Protein AF-A0A373BY51-F1 (afdb_monomer)

Sequence (224 aa):
MKKLISDYEDEKVDALIRKAVKEEAENINAPDRIKEEIDEKIGRNHIMSKNVNKKIGIYILAGIILLVIIIAISVIATGKKVPQSGEVSNPTFTDEDGKVYVAAFLKEMTENNLMVDVIEFITDDNEEKIRELNLTEDDMPDGYYIYNPDTETIVWKLDAQTVYTFIDWNGDFSDSEYPEEYTTTDVQEFKKYIETYENATPGMPFFFQIEDDVIRLVLEKPFA

Solvent-accessible surface area (backbone atoms only — not comparable to full-atom values): 12901 Å² total; per-residue (Å²): 144,69,74,74,62,57,60,56,53,52,54,52,51,53,51,51,50,54,50,50,55,50,57,50,53,58,60,70,60,44,60,60,62,52,46,51,55,48,52,53,50,49,51,51,49,51,55,49,48,54,52,47,50,52,47,50,51,49,50,50,52,51,45,50,53,49,50,53,49,48,53,61,47,49,75,72,74,51,99,63,81,69,81,66,73,72,88,75,74,76,53,70,37,67,50,97,88,67,51,67,26,36,34,25,34,57,66,48,79,59,90,50,34,39,33,28,30,59,28,39,64,41,49,78,83,42,62,67,60,35,60,75,71,66,60,50,70,86,68,25,82,72,50,40,39,81,51,65,97,57,83,62,70,48,78,37,33,45,54,85,74,24,34,40,35,37,70,30,69,81,39,86,82,50,102,61,80,59,67,38,83,42,78,46,52,53,62,66,59,54,49,55,55,42,59,71,34,72,91,44,39,58,94,58,63,36,34,30,35,72,56,97,64,30,39,48,33,41,33,55,74,93,79,117

Nearest PDB structures (foldseek):
  8csq-assembly1_G  TM=3.929E-01  e=2.806E+00  Homo sapiens
  7pnw-assembly1_G  TM=3.104E-01  e=2.648E+00  Mus musculus
  6nf8-assembly1_I  TM=1.938E-01  e=5.948E+00  Bos taurus

Mean predicted aligned error: 17.39 Å

pLDDT: mean 77.9, std 20.21, range [32.72, 98.69]

Secondary structure (DSSP, 8-state):
--HHHHHHHHHHHHHHHHHHHHHHHHHHTHHHHHHHHHHHHHHHHHHHHHHHHHHHHHHHHHHHHHHHHHHHHHHHH-------S---PPP-EE-TT--EEEEEEEEEE-SSEEEEEEEEEEETT-HHHHHHHT--GGG-TTSEEEE-S---EEEEE--TT-EEEEEESSSSS-SSSSSEEEEE--HHHHHHHHTTSGGG--SS-EEEEEETTEEEEEEPPPP-

Structure (mmCIF, N/CA/C/O backbone):
data_AF-A0A373BY51-F1
#
_entry.id   AF-A0A373BY51-F1
#
loop_
_atom_site.group_PDB
_atom_site.id
_atom_site.type_symbol
_atom_site.label_atom_id
_atom_site.label_alt_id
_atom_site.label_comp_id
_atom_site.label_asym_id
_atom_site.label_entity_id
_atom_site.label_seq_id
_atom_site.pdbx_PDB_ins_code
_atom_site.Cartn_x
_atom_site.Cartn_y
_atom_site.Cartn_z
_atom_site.occupancy
_atom_site.B_iso_or_equiv
_atom_site.auth_seq_id
_atom_site.auth_comp_id
_atom_site.auth_asym_id
_atom_site.auth_atom_id
_atom_site.pdbx_PDB_model_num
ATOM 1 N N . MET A 1 1 ? -107.908 61.728 8.731 1.00 50.75 1 MET A N 1
ATOM 2 C CA . MET A 1 1 ? -107.572 60.381 8.215 1.00 50.75 1 MET A CA 1
ATOM 3 C C . MET A 1 1 ? -106.373 60.406 7.243 1.00 50.75 1 MET A C 1
ATOM 5 O O . MET A 1 1 ? -106.391 59.718 6.238 1.00 50.75 1 MET A O 1
ATOM 9 N N . LYS A 1 2 ? -105.329 61.211 7.522 1.00 50.88 2 LYS A N 1
ATOM 10 C CA . LYS A 1 2 ? -104.112 61.326 6.682 1.00 50.88 2 LYS A CA 1
ATOM 11 C C . LYS A 1 2 ? -102.793 61.368 7.473 1.00 50.88 2 LYS A C 1
ATOM 13 O O . LYS A 1 2 ? -101.737 61.340 6.868 1.00 50.88 2 LYS A O 1
ATOM 18 N N . LYS A 1 3 ? -102.852 61.410 8.811 1.00 49.44 3 LYS A N 1
ATOM 19 C CA . LYS A 1 3 ? -101.667 61.469 9.683 1.00 49.44 3 LYS A CA 1
ATOM 20 C C . LYS A 1 3 ? -101.129 60.082 10.073 1.00 49.44 3 LYS A C 1
ATOM 22 O O . LYS A 1 3 ? -99.963 59.955 10.364 1.00 49.44 3 LYS A O 1
ATOM 27 N N . LEU A 1 4 ? -101.968 59.041 10.017 1.00 50.28 4 LEU A N 1
ATOM 28 C CA . LEU A 1 4 ? -101.613 57.674 10.437 1.00 50.28 4 LEU A CA 1
ATOM 29 C C . LEU A 1 4 ? -101.013 56.798 9.323 1.00 50.28 4 LEU A C 1
ATOM 31 O O . LEU A 1 4 ? -100.532 55.713 9.610 1.00 50.28 4 LEU A O 1
ATOM 35 N N . ILE A 1 5 ? -101.082 57.234 8.060 1.00 50.28 5 ILE A N 1
ATOM 36 C CA . ILE A 1 5 ? -100.569 56.459 6.915 1.00 50.28 5 ILE A CA 1
ATOM 37 C C . ILE A 1 5 ? -99.128 56.878 6.578 1.00 50.28 5 ILE A C 1
ATOM 39 O O . ILE A 1 5 ? -98.340 56.040 6.169 1.00 50.28 5 ILE A O 1
ATOM 43 N N . SER A 1 6 ? -98.773 58.149 6.817 1.00 56.19 6 SER A N 1
ATOM 44 C CA . SER A 1 6 ? -97.406 58.667 6.635 1.00 56.19 6 SER A CA 1
ATOM 45 C C . SER A 1 6 ? -96.420 57.993 7.589 1.00 56.19 6 SER A C 1
ATOM 47 O O . SER A 1 6 ? -95.399 57.478 7.155 1.00 56.19 6 SER A O 1
ATOM 49 N N . ASP A 1 7 ? -96.780 57.920 8.874 1.00 55.72 7 ASP A N 1
ATOM 50 C CA . ASP A 1 7 ? -95.894 57.396 9.918 1.00 55.72 7 ASP A CA 1
ATOM 51 C C . ASP A 1 7 ? -95.634 55.878 9.764 1.00 55.72 7 ASP A C 1
ATOM 53 O O . ASP A 1 7 ? -94.579 55.391 10.158 1.00 55.72 7 ASP A O 1
ATOM 57 N N . TYR A 1 8 ? -96.562 55.125 9.151 1.00 56.50 8 TYR A N 1
ATOM 58 C CA . TYR A 1 8 ? -96.424 53.673 8.944 1.00 56.50 8 TYR A CA 1
ATOM 59 C C . TYR A 1 8 ? -95.514 53.308 7.758 1.00 56.50 8 TYR A C 1
ATOM 61 O O . TYR A 1 8 ? -94.848 52.271 7.777 1.00 56.50 8 TYR A O 1
ATOM 69 N N . GLU A 1 9 ? -95.488 54.144 6.718 1.00 59.66 9 GLU A N 1
ATOM 70 C CA . GLU A 1 9 ? -94.606 53.951 5.561 1.00 59.66 9 GLU A CA 1
ATOM 71 C C . GLU A 1 9 ? -93.158 54.331 5.914 1.00 59.66 9 GLU A C 1
ATOM 73 O O . GLU A 1 9 ? -92.239 53.571 5.602 1.00 59.66 9 GLU A O 1
ATOM 78 N N . ASP A 1 10 ? -92.955 55.424 6.660 1.00 60.22 10 ASP A N 1
ATOM 79 C CA . ASP A 1 10 ? -91.621 55.872 7.084 1.00 60.22 10 ASP A CA 1
ATOM 80 C C . ASP A 1 10 ? -90.938 54.865 8.030 1.00 60.22 10 ASP A C 1
ATOM 82 O O . ASP A 1 10 ? -89.753 54.570 7.869 1.00 60.22 10 ASP A O 1
ATOM 86 N N . GLU A 1 11 ? -91.676 54.247 8.961 1.00 65.50 11 GLU A N 1
ATOM 87 C CA . GLU A 1 11 ? -91.121 53.236 9.876 1.00 65.50 11 GLU A CA 1
ATOM 88 C C . GLU A 1 11 ? -90.691 51.951 9.141 1.00 65.50 11 GLU A C 1
ATOM 90 O O . GLU A 1 11 ? -89.665 51.345 9.467 1.00 65.50 11 GLU A O 1
ATOM 95 N N . LYS A 1 12 ? -91.431 51.545 8.100 1.00 67.50 12 LYS A N 1
ATOM 96 C CA . LYS A 1 12 ? -91.066 50.387 7.268 1.00 67.50 12 LYS A CA 1
ATOM 97 C C . LYS A 1 12 ? -89.838 50.654 6.407 1.00 67.50 12 LYS A C 1
ATOM 99 O O . LYS A 1 12 ? -89.010 49.753 6.257 1.00 67.50 12 LYS A O 1
ATOM 104 N N . VAL A 1 13 ? -89.717 51.856 5.848 1.00 68.62 13 VAL A N 1
ATOM 105 C CA . VAL A 1 13 ? -88.540 52.248 5.062 1.00 68.62 13 VAL A CA 1
ATOM 106 C C . VAL A 1 13 ? -87.305 52.300 5.962 1.00 68.62 13 VAL A C 1
ATOM 108 O O . VAL A 1 13 ? -86.280 51.716 5.611 1.00 68.62 13 VAL A O 1
ATOM 111 N N . ASP A 1 14 ? -87.418 52.872 7.162 1.00 72.94 14 ASP A N 1
ATOM 112 C CA . ASP A 1 14 ? -86.305 52.946 8.114 1.00 72.94 14 ASP A CA 1
ATOM 113 C C . ASP A 1 14 ? -85.878 51.550 8.610 1.00 72.94 14 ASP A C 1
ATOM 115 O O . ASP A 1 14 ? -84.687 51.252 8.728 1.00 72.94 14 ASP A O 1
ATOM 119 N N . ALA A 1 15 ? -86.834 50.634 8.811 1.00 75.31 15 ALA A N 1
ATOM 120 C CA . ALA A 1 15 ? -86.547 49.240 9.155 1.00 75.31 15 ALA A CA 1
ATOM 121 C C . ALA A 1 15 ? -85.841 48.476 8.018 1.00 75.31 15 ALA A C 1
ATOM 123 O O . ALA A 1 15 ? -84.931 47.683 8.281 1.00 75.31 15 ALA A O 1
ATOM 124 N N . LEU A 1 16 ? -86.226 48.719 6.761 1.00 75.50 16 LEU A N 1
ATOM 125 C CA . LEU A 1 16 ? -85.577 48.115 5.594 1.00 75.50 16 LEU A CA 1
ATOM 126 C C . LEU A 1 16 ? -84.161 48.662 5.387 1.00 75.50 16 LEU A C 1
ATOM 128 O O . LEU A 1 16 ? -83.251 47.875 5.130 1.00 75.50 16 LEU A O 1
ATOM 132 N N . ILE A 1 17 ? -83.952 49.968 5.582 1.00 74.12 17 ILE A N 1
ATOM 133 C CA . ILE A 1 17 ? -82.623 50.592 5.514 1.00 74.12 17 ILE A CA 1
ATOM 134 C C . ILE A 1 17 ? -81.728 50.046 6.629 1.00 74.12 17 ILE A C 1
ATOM 136 O O . ILE A 1 17 ? -80.611 49.616 6.353 1.00 74.12 17 ILE A O 1
ATOM 140 N N . ARG A 1 18 ? -82.212 49.961 7.875 1.00 76.00 18 ARG A N 1
ATOM 141 C CA . ARG A 1 18 ? -81.430 49.379 8.983 1.00 76.00 18 ARG A CA 1
ATOM 142 C C . ARG A 1 18 ? -81.075 47.915 8.744 1.00 76.00 18 ARG A C 1
ATOM 144 O O . ARG A 1 18 ? -79.974 47.499 9.094 1.00 76.00 18 ARG A O 1
ATOM 151 N N . LYS A 1 19 ? -81.983 47.135 8.151 1.00 76.62 19 LYS A N 1
ATOM 152 C CA . LYS A 1 19 ? -81.714 45.735 7.807 1.00 76.62 19 LYS A CA 1
ATOM 153 C C . LYS A 1 19 ? -80.661 45.625 6.702 1.00 76.62 19 LYS A C 1
ATOM 155 O O . LYS A 1 19 ? -79.722 44.857 6.871 1.00 76.62 19 LYS A O 1
ATOM 160 N N . ALA A 1 20 ? -80.779 46.423 5.640 1.00 69.31 20 ALA A N 1
ATOM 161 C CA . ALA A 1 20 ? -79.814 46.442 4.543 1.00 69.31 20 ALA A CA 1
ATOM 162 C C . ALA A 1 20 ? -78.424 46.906 5.010 1.00 69.31 20 ALA A C 1
ATOM 164 O O . ALA A 1 20 ? -77.435 46.251 4.708 1.00 69.31 20 ALA A O 1
ATOM 165 N N . VAL A 1 21 ? -78.348 47.959 5.832 1.00 67.31 21 VAL A N 1
ATOM 166 C CA . VAL A 1 21 ? -77.081 48.457 6.400 1.00 67.31 21 VAL A CA 1
ATOM 167 C C . VAL A 1 21 ? -76.446 47.432 7.345 1.00 67.31 21 VAL A C 1
ATOM 169 O O . VAL A 1 21 ? -75.227 47.297 7.366 1.00 67.31 21 VAL A O 1
ATOM 172 N N . LYS A 1 22 ? -77.245 46.675 8.110 1.00 66.44 22 LYS A N 1
ATOM 173 C CA . LYS A 1 22 ? -76.730 45.605 8.978 1.00 66.44 22 LYS A CA 1
ATOM 174 C C . LYS A 1 22 ? -76.210 44.407 8.175 1.00 66.44 22 LYS A C 1
ATOM 176 O O . LYS A 1 22 ? -75.154 43.880 8.504 1.00 66.44 22 LYS A O 1
ATOM 181 N N . GLU A 1 23 ? -76.927 44.001 7.132 1.00 63.03 23 GLU A N 1
ATOM 182 C CA . GLU A 1 23 ? -76.527 42.901 6.245 1.00 63.03 23 GLU A CA 1
ATOM 183 C C . GLU A 1 23 ? -75.272 43.262 5.434 1.00 63.03 23 GLU A C 1
ATOM 185 O O . GLU A 1 23 ? -74.368 42.441 5.280 1.00 63.03 23 GLU A O 1
ATOM 190 N N . GLU A 1 24 ? -75.156 44.521 5.002 1.00 58.31 24 GLU A N 1
ATOM 191 C CA . GLU A 1 24 ? -73.956 45.025 4.340 1.00 58.31 24 GLU A CA 1
ATOM 192 C C . GLU A 1 24 ? -72.777 45.110 5.324 1.00 58.31 24 GLU A C 1
ATOM 194 O O . GLU A 1 24 ? -71.708 44.599 5.004 1.00 58.31 24 GLU A O 1
ATOM 199 N N . ALA A 1 25 ? -72.976 45.620 6.551 1.00 58.97 25 ALA A N 1
ATOM 200 C CA . ALA A 1 25 ? -71.955 45.681 7.608 1.00 58.97 25 ALA A CA 1
ATOM 201 C C . ALA A 1 25 ? -71.407 44.298 8.022 1.00 58.97 25 ALA A C 1
ATOM 203 O O . ALA A 1 25 ? -70.206 44.157 8.268 1.00 58.97 25 ALA A O 1
ATOM 204 N N . GLU A 1 26 ? -72.258 43.268 8.066 1.00 58.66 26 GLU A N 1
ATOM 205 C CA . GLU A 1 26 ? -71.836 41.884 8.326 1.00 58.66 26 GLU A CA 1
ATOM 206 C C . GLU A 1 26 ? -71.011 41.295 7.162 1.00 58.66 26 GLU A C 1
ATOM 208 O O . GLU A 1 26 ? -70.126 40.472 7.400 1.00 58.66 26 GLU A O 1
ATOM 213 N N . ASN A 1 27 ? -71.218 41.758 5.922 1.00 55.22 27 ASN A N 1
ATOM 214 C CA . ASN A 1 27 ? -70.456 41.317 4.747 1.00 55.22 27 ASN A CA 1
ATOM 215 C C . ASN A 1 27 ? -69.087 42.023 4.608 1.00 55.22 27 ASN A C 1
ATOM 217 O O . ASN A 1 27 ? -68.126 41.419 4.133 1.00 55.22 27 ASN A O 1
ATOM 221 N N . ILE A 1 28 ? -68.948 43.275 5.070 1.00 52.75 28 ILE A N 1
ATOM 222 C CA . ILE A 1 28 ? -67.652 43.996 5.076 1.00 52.75 28 ILE A CA 1
ATOM 223 C C . ILE A 1 28 ? -66.725 43.528 6.206 1.00 52.75 28 ILE A C 1
ATOM 225 O O . ILE A 1 28 ? -65.509 43.637 6.066 1.00 52.75 28 ILE A O 1
ATOM 229 N N . ASN A 1 29 ? -67.268 42.964 7.295 1.00 53.81 29 ASN A N 1
ATOM 230 C CA . ASN A 1 29 ? -66.476 42.346 8.368 1.00 53.81 29 ASN A CA 1
ATOM 231 C C . ASN A 1 29 ? -66.122 40.866 8.096 1.00 53.81 29 ASN A C 1
ATOM 233 O O . ASN A 1 29 ? -65.695 40.127 8.984 1.00 53.81 29 ASN A O 1
ATOM 237 N N . ALA A 1 30 ? -66.195 40.444 6.832 1.00 54.94 30 ALA A N 1
ATOM 238 C CA . ALA A 1 30 ? -65.718 39.144 6.390 1.00 54.94 30 ALA A CA 1
ATOM 239 C C . ALA A 1 30 ? -64.181 38.943 6.311 1.00 54.94 30 ALA A C 1
ATOM 241 O O . ALA A 1 30 ? -63.807 37.807 6.010 1.00 54.94 30 ALA A O 1
ATOM 242 N N . PRO A 1 31 ? -63.249 39.902 6.559 1.00 56.66 31 PRO A N 1
ATOM 243 C CA . PRO A 1 31 ? -61.834 39.559 6.491 1.00 56.66 31 PRO A CA 1
ATOM 244 C C . PRO A 1 31 ? -61.405 38.684 7.669 1.00 56.66 31 PRO A C 1
ATOM 246 O O . PRO A 1 31 ? -60.529 37.852 7.473 1.00 56.66 31 PRO A O 1
ATOM 249 N N . ASP A 1 32 ? -62.027 38.796 8.846 1.00 59.06 32 ASP A N 1
ATOM 250 C CA . ASP A 1 32 ? -61.584 38.049 10.031 1.00 59.06 32 ASP A CA 1
ATOM 251 C C . ASP A 1 32 ? -61.996 36.574 9.979 1.00 59.06 32 ASP A C 1
ATOM 253 O O . ASP A 1 32 ? -61.165 35.708 10.229 1.00 59.06 32 ASP A O 1
ATOM 257 N N . ARG A 1 33 ? -63.219 36.255 9.525 1.00 60.19 33 ARG A N 1
ATOM 258 C CA . ARG A 1 33 ? -63.632 34.852 9.314 1.00 60.19 33 ARG A CA 1
ATOM 259 C C . ARG A 1 33 ? -62.834 34.183 8.193 1.00 60.19 33 ARG A C 1
ATOM 261 O O . ARG A 1 33 ? -62.483 33.012 8.298 1.00 60.19 33 ARG A O 1
ATOM 268 N N . ILE A 1 34 ? -62.546 34.923 7.118 1.00 60.62 34 ILE A N 1
ATOM 269 C CA . ILE A 1 34 ? -61.728 34.417 6.008 1.00 60.62 34 ILE A CA 1
ATOM 270 C C . ILE A 1 34 ? -60.274 34.236 6.465 1.00 60.62 34 ILE A C 1
ATOM 272 O O . ILE A 1 34 ? -59.663 33.228 6.124 1.00 60.62 34 ILE A O 1
ATOM 276 N N . LYS A 1 35 ? -59.725 35.153 7.272 1.00 59.56 35 LYS A N 1
ATOM 277 C CA . LYS A 1 35 ? -58.385 35.013 7.859 1.00 59.56 35 LYS A CA 1
ATOM 278 C C . LYS A 1 35 ? -58.295 33.841 8.828 1.00 59.56 35 LYS A C 1
ATOM 280 O O . LYS A 1 35 ? -57.345 33.083 8.719 1.00 59.56 35 LYS A O 1
ATOM 285 N N . GLU A 1 36 ? -59.278 33.640 9.701 1.00 62.50 36 GLU A N 1
ATOM 286 C CA . GLU A 1 36 ? -59.276 32.522 10.653 1.00 62.50 36 GLU A CA 1
ATOM 287 C C . GLU A 1 36 ? -59.365 31.167 9.926 1.00 62.50 36 GLU A C 1
ATOM 289 O O . GLU A 1 36 ? -58.611 30.247 10.241 1.00 62.50 36 GLU A O 1
ATOM 294 N N . GLU A 1 37 ? -60.183 31.058 8.870 1.00 61.00 37 GLU A N 1
ATOM 295 C CA . GLU A 1 37 ? -60.256 29.839 8.048 1.00 61.00 37 GLU A CA 1
ATOM 296 C C . GLU A 1 37 ? -58.971 29.602 7.227 1.00 61.00 37 GLU A C 1
ATOM 298 O O . GLU A 1 37 ? -58.550 28.454 7.033 1.00 61.00 37 GLU A O 1
ATOM 303 N N . ILE A 1 38 ? -58.326 30.674 6.747 1.00 60.06 38 ILE A N 1
ATOM 304 C CA . ILE A 1 38 ? -57.039 30.603 6.040 1.00 60.06 38 ILE A CA 1
ATOM 305 C C . ILE A 1 38 ? -55.919 30.205 7.007 1.00 60.06 38 ILE A C 1
ATOM 307 O O . ILE A 1 38 ? -55.164 29.288 6.687 1.00 60.06 38 ILE A O 1
ATOM 311 N N . ASP A 1 39 ? -55.836 30.810 8.189 1.00 61.75 39 ASP A N 1
ATOM 312 C CA . ASP A 1 39 ? -54.814 30.508 9.194 1.00 61.75 39 ASP A CA 1
ATOM 313 C C . ASP A 1 39 ? -54.991 29.093 9.768 1.00 61.75 39 ASP A C 1
ATOM 315 O O . ASP A 1 39 ? -54.004 28.371 9.938 1.00 61.75 39 ASP A O 1
ATOM 319 N N . GLU A 1 40 ? -56.227 28.614 9.956 1.00 64.69 40 GLU A N 1
ATOM 320 C CA . GLU A 1 40 ? -56.497 27.222 10.339 1.00 64.69 40 GLU A CA 1
ATOM 321 C C . GLU A 1 40 ? -56.114 26.235 9.217 1.00 64.69 40 GLU A C 1
ATOM 323 O O . GLU A 1 40 ? -55.545 25.169 9.485 1.00 64.69 40 GLU A O 1
ATOM 328 N N . LYS A 1 41 ? -56.376 26.566 7.942 1.00 59.91 41 LYS A N 1
ATOM 329 C CA . LYS A 1 41 ? -55.925 25.754 6.792 1.00 59.91 41 LYS A CA 1
ATOM 330 C C . LYS A 1 41 ? -54.403 25.758 6.653 1.00 59.91 41 LYS A C 1
ATOM 332 O O . LYS A 1 41 ? -53.825 24.697 6.419 1.00 59.91 41 LYS A O 1
ATOM 337 N N . ILE A 1 42 ? -53.738 26.901 6.825 1.00 59.69 42 ILE A N 1
ATOM 338 C CA . ILE A 1 42 ? -52.273 27.021 6.752 1.00 59.69 42 ILE A CA 1
ATOM 339 C C . ILE A 1 42 ? -51.619 26.277 7.924 1.00 59.69 42 ILE A C 1
ATOM 341 O O . ILE A 1 42 ? -50.681 25.506 7.705 1.00 59.69 42 ILE A O 1
ATOM 345 N N . GLY A 1 43 ? -52.144 26.418 9.143 1.00 58.59 43 GLY A N 1
ATOM 346 C CA . GLY A 1 43 ? -51.677 25.694 10.327 1.00 58.59 43 GLY A CA 1
ATOM 347 C C . GLY A 1 43 ? -51.825 24.177 10.184 1.00 58.59 43 GLY A C 1
ATOM 348 O O . GLY A 1 43 ? -50.862 23.435 10.408 1.00 58.59 43 GLY A O 1
ATOM 349 N N . ARG A 1 44 ? -52.986 23.699 9.709 1.00 58.09 44 ARG A N 1
ATOM 350 C CA . ARG A 1 44 ? -53.194 22.274 9.394 1.00 58.09 44 ARG A CA 1
ATOM 351 C C . ARG A 1 44 ? -52.267 21.784 8.282 1.00 58.09 44 ARG A C 1
ATOM 353 O O . ARG A 1 44 ? -51.695 20.704 8.422 1.00 58.09 44 ARG A O 1
ATOM 360 N N . ASN A 1 45 ? -52.047 22.575 7.231 1.00 52.06 45 ASN A N 1
ATOM 361 C CA . ASN A 1 45 ? -51.124 22.232 6.145 1.00 52.06 45 ASN A CA 1
ATOM 362 C C . ASN A 1 45 ? -49.661 22.190 6.611 1.00 52.06 45 ASN A C 1
ATOM 364 O O . ASN A 1 45 ? -48.905 21.333 6.155 1.00 52.06 45 ASN A O 1
ATOM 368 N N . HIS A 1 46 ? -49.254 23.043 7.556 1.00 51.88 46 HIS A N 1
ATOM 369 C CA . HIS A 1 46 ? -47.901 23.025 8.113 1.00 51.88 46 HIS A CA 1
ATOM 370 C C . HIS A 1 46 ? -47.660 21.811 9.032 1.00 51.88 46 HIS A C 1
ATOM 372 O O . HIS A 1 46 ? -46.605 21.174 8.953 1.00 51.88 46 HIS A O 1
ATOM 378 N N . ILE A 1 47 ? -48.650 21.426 9.848 1.00 54.41 47 ILE A N 1
ATOM 379 C CA . ILE A 1 47 ? -48.596 20.208 10.682 1.00 54.41 47 ILE A CA 1
ATOM 380 C C . ILE A 1 47 ? -48.640 18.943 9.804 1.00 54.41 47 ILE A C 1
ATOM 382 O O . ILE A 1 47 ? -47.868 18.005 10.030 1.00 54.41 47 ILE A O 1
ATOM 386 N N . MET A 1 48 ? -49.476 18.928 8.758 1.00 45.03 48 MET A N 1
ATOM 387 C CA . MET A 1 48 ? -49.503 17.858 7.752 1.00 45.03 48 MET A CA 1
ATOM 388 C C . MET A 1 48 ? -48.173 17.765 6.994 1.00 45.03 48 MET A C 1
ATOM 390 O O . MET A 1 48 ? -47.649 16.667 6.864 1.00 45.03 48 MET A O 1
ATOM 394 N N . SER A 1 49 ? -47.565 18.883 6.582 1.00 49.97 49 SER A N 1
ATOM 395 C CA . SER A 1 49 ? -46.268 18.913 5.882 1.00 49.97 49 SER A CA 1
ATOM 396 C C . SER A 1 49 ? -45.115 18.373 6.740 1.00 49.97 49 SER A C 1
ATOM 398 O O . SER A 1 49 ? -44.336 17.547 6.269 1.00 49.97 49 SER A O 1
ATOM 400 N N . LYS A 1 50 ? -45.040 18.722 8.034 1.00 51.28 50 LYS A N 1
ATOM 401 C CA . LYS A 1 50 ? -44.028 18.152 8.950 1.00 51.28 50 LYS A CA 1
ATOM 402 C C . LYS A 1 50 ? -44.205 16.648 9.157 1.00 51.28 50 LYS A C 1
ATOM 404 O O . LYS A 1 50 ? -43.220 15.914 9.152 1.00 51.28 50 LYS A O 1
ATOM 409 N N . ASN A 1 51 ? -45.444 16.173 9.295 1.00 52.91 51 ASN A N 1
ATOM 410 C CA . ASN A 1 51 ? -45.726 14.743 9.435 1.00 52.91 51 ASN A CA 1
ATOM 411 C C . ASN A 1 51 ? -45.517 13.973 8.127 1.00 52.91 51 ASN A C 1
ATOM 413 O O . ASN A 1 51 ? -45.082 12.827 8.176 1.00 52.91 51 ASN A O 1
ATOM 417 N N . VAL A 1 52 ? -45.779 14.591 6.974 1.00 52.56 52 VAL A N 1
ATOM 418 C CA . VAL A 1 52 ? -45.507 14.024 5.649 1.00 52.56 52 VAL A CA 1
ATOM 419 C C . VAL A 1 52 ? -44.002 13.971 5.401 1.00 52.56 52 VAL A C 1
ATOM 421 O O . VAL A 1 52 ? -43.526 12.907 5.053 1.00 52.56 52 VAL A O 1
ATOM 424 N N . ASN A 1 53 ? -43.224 15.011 5.707 1.00 49.94 53 ASN A N 1
ATOM 425 C CA . ASN A 1 53 ? -41.761 14.992 5.556 1.00 49.94 53 ASN A CA 1
ATOM 426 C C . ASN A 1 53 ? -41.067 14.071 6.572 1.00 49.94 53 ASN A C 1
ATOM 428 O O . ASN A 1 53 ? -40.102 13.400 6.220 1.00 49.94 53 ASN A O 1
ATOM 432 N N . LYS A 1 54 ? -41.579 13.957 7.807 1.00 50.62 54 LYS A N 1
ATOM 433 C CA . LYS A 1 54 ? -41.104 12.964 8.788 1.00 50.62 54 LYS A CA 1
ATOM 434 C C . LYS A 1 54 ? -41.437 11.538 8.344 1.00 50.62 54 LYS A C 1
ATOM 436 O O . LYS A 1 54 ? -40.591 10.660 8.455 1.00 50.62 54 LYS A O 1
ATOM 441 N N . LYS A 1 55 ? -42.641 11.305 7.807 1.00 51.72 55 LYS A N 1
ATOM 442 C CA . LYS A 1 55 ? -43.025 10.011 7.225 1.00 51.72 55 LYS A CA 1
ATOM 443 C C . LYS A 1 55 ? -42.207 9.700 5.971 1.00 51.72 55 LYS A C 1
ATOM 445 O O . LYS A 1 55 ? -41.675 8.609 5.893 1.00 51.72 55 LYS A O 1
ATOM 450 N N . ILE A 1 56 ? -42.040 10.645 5.045 1.00 51.97 56 ILE A N 1
ATOM 451 C CA . ILE A 1 56 ? -41.210 10.513 3.839 1.00 51.97 56 ILE A CA 1
ATOM 452 C C . ILE A 1 56 ? -39.753 10.254 4.225 1.00 51.97 56 ILE A C 1
ATOM 454 O O . ILE A 1 56 ? -39.163 9.343 3.672 1.00 51.97 56 ILE A O 1
ATOM 458 N N . GLY A 1 57 ? -39.187 10.958 5.209 1.00 50.84 57 GLY A N 1
ATOM 459 C CA . GLY A 1 57 ? -37.832 10.696 5.706 1.00 50.84 57 GLY A CA 1
ATOM 460 C C . GLY A 1 57 ? -37.680 9.297 6.312 1.00 50.84 57 GLY A C 1
ATOM 461 O O . GLY A 1 57 ? -36.698 8.613 6.037 1.00 50.84 57 GLY A O 1
ATOM 462 N N . ILE A 1 58 ? -38.686 8.825 7.058 1.00 55.66 58 ILE A N 1
ATOM 463 C CA . ILE A 1 58 ? -38.742 7.441 7.554 1.00 55.66 58 ILE A CA 1
ATOM 464 C C . ILE A 1 58 ? -38.897 6.443 6.396 1.00 55.66 58 ILE A C 1
ATOM 466 O O . ILE A 1 58 ? -38.256 5.404 6.433 1.00 55.66 58 ILE A O 1
ATOM 470 N N . TYR A 1 59 ? -39.682 6.741 5.356 1.00 54.59 59 TYR A N 1
ATOM 471 C CA . TYR A 1 59 ? -39.830 5.878 4.176 1.00 54.59 59 TYR A CA 1
ATOM 472 C C . TYR A 1 59 ? -38.598 5.893 3.264 1.00 54.59 59 TYR A C 1
ATOM 474 O O . TYR A 1 59 ? -38.323 4.880 2.634 1.00 54.59 59 TYR A O 1
ATOM 482 N N . ILE A 1 60 ? -37.833 6.987 3.213 1.00 56.50 60 ILE A N 1
ATOM 483 C CA . ILE A 1 60 ? -36.547 7.051 2.509 1.00 56.50 60 ILE A CA 1
ATOM 484 C C . ILE 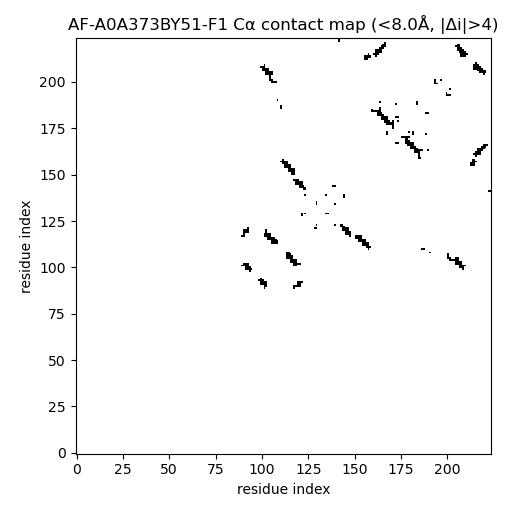A 1 60 ? -35.507 6.233 3.278 1.00 56.50 60 ILE A C 1
ATOM 486 O O . ILE A 1 60 ? -34.843 5.401 2.674 1.00 56.50 60 ILE A O 1
ATOM 490 N N . LEU A 1 61 ? -35.415 6.370 4.605 1.00 51.16 61 LEU A N 1
ATOM 491 C CA . LEU A 1 61 ? -34.473 5.585 5.412 1.00 51.16 61 LEU A CA 1
ATOM 492 C C . LEU A 1 61 ? -34.851 4.094 5.463 1.00 51.16 61 LEU A C 1
ATOM 494 O O . LEU A 1 61 ? -33.999 3.237 5.250 1.00 51.16 61 LEU A O 1
ATOM 498 N N . ALA A 1 62 ? -36.131 3.770 5.670 1.00 52.66 62 ALA A N 1
ATOM 499 C CA . ALA A 1 62 ? -36.636 2.398 5.604 1.00 52.66 62 ALA A CA 1
ATOM 500 C C . ALA A 1 62 ? -36.559 1.830 4.180 1.00 52.66 62 ALA A C 1
ATOM 502 O O . ALA A 1 62 ? -36.316 0.642 4.024 1.00 52.66 62 ALA A O 1
ATOM 503 N N . GLY A 1 63 ? -36.722 2.663 3.150 1.00 50.66 63 GLY A N 1
ATOM 504 C CA . GLY A 1 63 ? -36.541 2.297 1.748 1.00 50.66 63 GLY A CA 1
ATOM 505 C C . GLY A 1 63 ? -35.086 1.983 1.413 1.00 50.66 63 GLY A C 1
ATOM 506 O O . GLY A 1 63 ? -34.844 0.976 0.765 1.00 50.66 63 GLY A O 1
ATOM 507 N N . ILE A 1 64 ? -34.122 2.766 1.910 1.00 58.59 64 ILE A N 1
ATOM 508 C CA . ILE A 1 64 ? -32.681 2.488 1.777 1.00 58.59 64 ILE A CA 1
ATOM 509 C C . ILE A 1 64 ? -32.317 1.200 2.525 1.00 58.59 64 ILE A C 1
ATOM 511 O O . ILE A 1 64 ? -31.665 0.334 1.952 1.00 58.59 64 ILE A O 1
ATOM 515 N N . ILE A 1 65 ? -32.796 1.014 3.761 1.00 55.62 65 ILE A N 1
ATOM 516 C CA . ILE A 1 65 ? -32.563 -0.218 4.534 1.00 55.62 65 ILE A CA 1
ATOM 517 C C . ILE A 1 65 ? -33.204 -1.432 3.841 1.00 55.62 65 ILE A C 1
ATOM 519 O O . ILE A 1 65 ? -32.574 -2.482 3.745 1.00 55.62 65 ILE A O 1
ATOM 523 N N . LEU A 1 66 ? -34.418 -1.301 3.294 1.00 54.28 66 LEU A N 1
ATOM 524 C CA . LEU A 1 66 ? -35.068 -2.361 2.521 1.00 54.28 66 LEU A CA 1
ATOM 525 C C . LEU A 1 66 ? -34.340 -2.622 1.192 1.00 54.28 66 LEU A C 1
ATOM 527 O O . LEU A 1 66 ? -34.251 -3.775 0.793 1.00 54.28 66 LEU A O 1
ATOM 531 N N . LEU A 1 67 ? -33.778 -1.603 0.532 1.00 49.19 67 LEU A N 1
ATOM 532 C CA . LEU A 1 67 ? -32.963 -1.757 -0.680 1.00 49.19 67 LEU A CA 1
ATOM 533 C C . LEU A 1 67 ? -31.665 -2.524 -0.377 1.00 49.19 67 LEU A C 1
ATOM 535 O O . LEU A 1 67 ? -31.325 -3.446 -1.111 1.00 49.19 67 LEU A O 1
ATOM 539 N N . VAL A 1 68 ? -30.992 -2.217 0.739 1.00 56.12 68 VAL A N 1
ATOM 540 C CA . VAL A 1 68 ? -29.795 -2.939 1.214 1.00 56.12 68 VAL A CA 1
ATOM 541 C C . VAL A 1 68 ? -30.136 -4.384 1.599 1.00 56.12 68 VAL A C 1
ATOM 543 O O . VAL A 1 68 ? -29.406 -5.302 1.235 1.00 56.12 68 VAL A O 1
ATOM 546 N N . ILE A 1 69 ? -31.279 -4.619 2.253 1.00 53.22 69 ILE A N 1
ATOM 547 C CA . ILE A 1 69 ? -31.757 -5.972 2.583 1.00 53.22 69 ILE A CA 1
ATOM 548 C C . ILE A 1 69 ? -32.195 -6.736 1.322 1.00 53.22 69 ILE A C 1
ATOM 550 O O . ILE A 1 69 ? -31.934 -7.929 1.225 1.00 53.22 69 ILE A O 1
ATOM 554 N N . ILE A 1 70 ? -32.807 -6.090 0.323 1.00 54.06 70 ILE A N 1
ATOM 555 C CA . ILE A 1 70 ? -33.142 -6.724 -0.963 1.00 54.06 70 ILE A CA 1
ATOM 556 C C . ILE A 1 70 ? -31.869 -7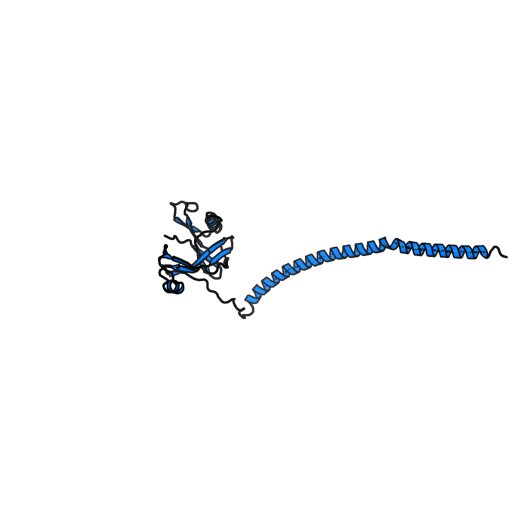.058 -1.743 1.00 54.06 70 ILE A C 1
ATOM 558 O O . ILE A 1 70 ? -31.826 -8.131 -2.333 1.00 54.06 70 ILE A O 1
ATOM 562 N N . ILE A 1 71 ? -30.820 -6.228 -1.717 1.00 53.03 71 ILE A N 1
ATOM 563 C CA . ILE A 1 71 ? -29.509 -6.586 -2.286 1.00 53.03 71 ILE A CA 1
ATOM 564 C C . ILE A 1 71 ? -28.930 -7.795 -1.530 1.00 53.03 71 ILE A C 1
ATOM 566 O O . ILE A 1 71 ? -28.562 -8.781 -2.164 1.00 53.03 71 ILE A O 1
ATOM 570 N N . ALA A 1 72 ? -28.970 -7.799 -0.193 1.00 48.91 72 ALA A N 1
ATOM 571 C CA . ALA A 1 72 ? -28.489 -8.918 0.623 1.00 48.91 72 ALA A CA 1
ATOM 572 C C . ALA A 1 72 ? -29.293 -10.226 0.433 1.00 48.91 72 ALA A C 1
ATOM 574 O O . ALA A 1 72 ? -28.716 -11.309 0.447 1.00 48.91 72 ALA A O 1
ATOM 575 N N . ILE A 1 73 ? -30.612 -10.156 0.212 1.00 49.09 73 ILE A N 1
ATOM 576 C CA . ILE A 1 73 ? -31.472 -11.331 -0.035 1.00 49.09 73 ILE A CA 1
ATOM 577 C C . ILE A 1 73 ? -31.424 -11.766 -1.512 1.00 49.09 73 ILE A C 1
ATOM 579 O O . ILE A 1 73 ? -31.494 -12.962 -1.799 1.00 49.09 73 ILE A O 1
ATOM 583 N N . SER A 1 74 ? -31.248 -10.842 -2.463 1.00 43.97 74 SER A N 1
ATOM 584 C CA . SER A 1 74 ? -31.089 -11.171 -3.893 1.00 43.97 74 SER A CA 1
ATOM 585 C C . SER A 1 74 ? -29.782 -11.918 -4.166 1.00 43.97 74 SER A C 1
ATOM 587 O O . SER A 1 74 ? -29.749 -12.744 -5.076 1.00 43.97 74 SER A O 1
ATOM 589 N N . VAL A 1 75 ? -28.751 -11.708 -3.337 1.00 46.88 75 VAL A N 1
ATOM 590 C CA . VAL A 1 75 ? -27.518 -12.518 -3.332 1.00 46.88 75 VAL A CA 1
ATOM 591 C C . VAL A 1 75 ? -27.784 -13.974 -2.911 1.00 46.88 75 VAL A C 1
ATOM 593 O O . VAL A 1 75 ? -27.037 -14.865 -3.301 1.00 46.88 75 VAL A O 1
ATOM 596 N N . ILE A 1 76 ? -28.876 -14.264 -2.193 1.00 49.56 76 ILE A N 1
ATOM 597 C CA . ILE A 1 76 ? -29.124 -15.598 -1.617 1.00 49.56 76 ILE A CA 1
ATOM 598 C C . ILE A 1 76 ? -30.176 -16.413 -2.403 1.00 49.56 76 ILE A C 1
ATOM 600 O O . ILE A 1 76 ? -30.151 -17.640 -2.344 1.00 49.56 76 ILE A O 1
ATOM 604 N N . ALA A 1 77 ? -31.080 -15.796 -3.180 1.00 42.91 77 ALA A N 1
ATOM 605 C CA . ALA A 1 77 ? -32.262 -16.513 -3.699 1.00 42.91 77 ALA A CA 1
ATOM 606 C C . ALA A 1 77 ? -32.379 -16.692 -5.225 1.00 42.91 77 ALA A C 1
ATOM 608 O O . ALA A 1 77 ? -33.279 -17.399 -5.678 1.00 42.91 77 ALA A O 1
ATOM 609 N N . THR A 1 78 ? -31.480 -16.146 -6.046 1.00 40.12 78 THR A N 1
ATOM 610 C CA . THR A 1 78 ? -31.486 -16.459 -7.485 1.00 40.12 78 THR A CA 1
ATOM 611 C C . THR A 1 78 ? -30.077 -16.413 -8.042 1.00 40.12 78 THR A C 1
ATOM 613 O O . THR A 1 78 ? -29.506 -15.341 -8.196 1.00 40.12 78 THR A O 1
ATOM 616 N N . GLY A 1 79 ? -29.547 -17.583 -8.408 1.00 42.88 79 GLY A N 1
ATOM 617 C CA . GLY A 1 79 ? -28.333 -17.755 -9.208 1.00 42.88 79 GLY A CA 1
ATOM 618 C C . GLY A 1 79 ? -28.494 -17.220 -10.633 1.00 42.88 79 GLY A C 1
ATOM 619 O O . GLY A 1 79 ? -28.377 -17.957 -11.609 1.00 42.88 79 GLY A O 1
ATOM 620 N N . LYS A 1 80 ? -28.789 -15.928 -10.758 1.00 35.09 80 LYS A N 1
ATOM 621 C CA . LYS A 1 80 ? -28.679 -15.167 -11.991 1.00 35.09 80 LYS A CA 1
ATOM 622 C C . LYS A 1 80 ? -27.554 -14.179 -11.763 1.00 35.09 80 LYS A C 1
ATOM 624 O O . LYS A 1 80 ? -27.736 -13.172 -11.090 1.00 35.09 80 LYS A O 1
ATOM 629 N N . LYS A 1 81 ? -26.390 -14.536 -12.310 1.00 37.25 81 LYS A N 1
ATOM 630 C CA . LYS A 1 81 ? -25.227 -13.667 -12.440 1.00 37.25 81 LYS A CA 1
ATOM 631 C C . LYS A 1 81 ? -25.719 -12.314 -12.958 1.00 37.25 81 LYS A C 1
ATOM 633 O O . LYS A 1 81 ? -26.108 -12.199 -14.121 1.00 37.25 81 LYS A O 1
ATOM 638 N N . VAL A 1 82 ? -25.755 -11.315 -12.076 1.00 33.78 82 VAL A N 1
ATOM 639 C CA . VAL A 1 82 ? -25.582 -9.926 -12.498 1.00 33.78 82 VAL A CA 1
ATOM 640 C C . VAL A 1 82 ? -24.312 -9.950 -13.343 1.00 33.78 82 VAL A C 1
ATOM 642 O O . VAL A 1 82 ? -23.369 -10.635 -12.934 1.00 33.78 82 VAL A O 1
ATOM 645 N N . PRO A 1 83 ? -24.273 -9.332 -14.534 1.00 32.72 83 PRO A N 1
ATOM 646 C CA . PRO A 1 83 ? -23.012 -9.200 -15.231 1.00 32.72 83 PRO A CA 1
ATOM 647 C C . PRO A 1 83 ? -22.101 -8.452 -14.263 1.00 32.72 83 PRO A C 1
ATOM 649 O O . PRO A 1 83 ? -22.317 -7.267 -14.010 1.00 32.72 83 PRO A O 1
ATOM 652 N N . GLN A 1 84 ? -21.159 -9.180 -13.654 1.00 33.19 84 GLN A N 1
ATOM 653 C CA . GLN A 1 84 ? -19.939 -8.598 -13.134 1.00 33.19 84 GLN A CA 1
ATOM 654 C C . GLN A 1 84 ? -19.513 -7.626 -14.228 1.00 33.19 84 GLN A C 1
ATOM 656 O O . GLN A 1 84 ? -19.345 -8.029 -15.385 1.00 33.19 84 GLN A O 1
ATOM 661 N N . SER A 1 85 ? -19.439 -6.342 -13.872 1.00 40.72 85 SER A N 1
ATOM 662 C CA . SER A 1 85 ? -18.501 -5.440 -14.530 1.00 40.72 85 SER A CA 1
ATOM 663 C C . SER A 1 85 ? -17.256 -6.275 -14.793 1.00 40.72 85 SER A C 1
ATOM 665 O O . SER A 1 85 ? -16.811 -6.934 -13.852 1.00 40.72 85 SER A O 1
ATOM 667 N N . GLY A 1 86 ? -16.857 -6.400 -16.065 1.00 33.53 86 GLY A N 1
ATOM 668 C CA . GLY A 1 86 ? -15.865 -7.383 -16.501 1.00 33.53 86 GLY A CA 1
ATOM 669 C C . GLY A 1 86 ? -14.741 -7.458 -15.481 1.00 33.53 86 GLY A C 1
ATOM 670 O O . GLY A 1 86 ? -14.297 -6.418 -15.013 1.00 33.53 86 GLY A O 1
ATOM 671 N N . GLU A 1 87 ? -14.401 -8.667 -15.055 1.00 37.88 87 GLU A N 1
ATOM 672 C CA . GLU A 1 87 ? -13.383 -8.937 -14.046 1.00 37.88 87 GLU A CA 1
ATOM 673 C C . GLU A 1 87 ? -12.051 -8.356 -14.551 1.00 37.88 87 GLU A C 1
ATOM 675 O O . GLU A 1 87 ? -11.306 -9.008 -15.277 1.00 37.88 87 GLU A O 1
ATOM 680 N N . VAL A 1 88 ? -11.810 -7.071 -14.279 1.00 51.44 88 VAL A N 1
ATOM 681 C CA . VAL A 1 88 ? -10.528 -6.419 -14.513 1.00 51.44 88 VAL A CA 1
ATOM 682 C C . VAL A 1 88 ? -9.661 -6.913 -13.372 1.00 51.44 88 VAL A C 1
ATOM 684 O O . VAL A 1 88 ? -9.759 -6.439 -12.244 1.00 51.44 88 VAL A O 1
ATOM 687 N N . SER A 1 89 ? -8.902 -7.970 -13.639 1.00 78.25 89 SER A N 1
ATOM 688 C CA . SER A 1 89 ? -7.892 -8.456 -12.711 1.00 78.25 89 SER A CA 1
ATOM 689 C C . SER A 1 89 ? -6.843 -7.362 -12.526 1.00 78.25 89 SER A C 1
ATOM 691 O O . SER A 1 89 ? -6.294 -6.880 -13.518 1.00 78.25 89 SER A O 1
ATOM 693 N N . ASN A 1 90 ? -6.558 -6.988 -11.279 1.00 85.50 90 ASN A N 1
ATOM 694 C CA . ASN A 1 90 ? -5.466 -6.064 -10.976 1.00 85.50 90 ASN A CA 1
ATOM 695 C C . ASN A 1 90 ? -4.137 -6.632 -11.509 1.00 85.50 90 ASN A C 1
ATOM 697 O O . ASN A 1 90 ? -3.939 -7.849 -11.420 1.00 85.50 90 ASN A O 1
ATOM 701 N N . PRO A 1 91 ? -3.225 -5.793 -12.036 1.00 91.31 91 PRO A N 1
ATOM 702 C CA . PRO A 1 91 ? -1.875 -6.231 -12.360 1.00 91.31 91 PRO A CA 1
ATOM 703 C C . PRO A 1 91 ? -1.200 -6.807 -11.113 1.00 91.31 91 PRO A C 1
ATOM 705 O O . PRO A 1 91 ? -1.364 -6.305 -9.998 1.00 91.31 91 PRO A O 1
ATOM 708 N N . THR A 1 92 ? -0.443 -7.883 -11.311 1.00 93.50 92 THR A N 1
ATOM 709 C CA . THR A 1 92 ? 0.251 -8.579 -10.230 1.00 93.50 92 THR A CA 1
ATOM 710 C C . THR A 1 92 ? 1.741 -8.651 -10.495 1.00 93.50 92 THR A C 1
ATOM 712 O O . THR A 1 92 ? 2.164 -8.938 -11.612 1.00 93.50 92 THR A O 1
ATOM 715 N N . PHE A 1 93 ? 2.515 -8.492 -9.434 1.00 91.06 93 PHE A N 1
ATOM 716 C CA . PHE A 1 93 ? 3.953 -8.693 -9.391 1.00 91.06 93 PHE A CA 1
ATOM 717 C C . PHE A 1 93 ? 4.260 -9.968 -8.598 1.00 91.06 93 PHE A C 1
ATOM 719 O O . PHE A 1 93 ? 3.625 -10.220 -7.573 1.00 91.06 93 PHE A O 1
ATOM 726 N N . THR A 1 94 ? 5.212 -10.776 -9.064 1.00 91.94 94 THR A N 1
ATOM 727 C CA . THR A 1 94 ? 5.699 -11.957 -8.337 1.00 91.94 94 THR A CA 1
ATOM 728 C C . THR A 1 94 ? 7.148 -11.719 -7.944 1.00 91.94 94 THR A C 1
ATOM 730 O O . THR A 1 94 ? 7.957 -11.434 -8.818 1.00 91.94 94 THR A O 1
ATOM 733 N N . ASP A 1 95 ? 7.468 -11.813 -6.655 1.00 89.94 95 ASP A N 1
ATOM 734 C CA . ASP A 1 95 ? 8.850 -11.655 -6.192 1.00 89.94 95 ASP A CA 1
ATOM 735 C C . ASP A 1 95 ? 9.690 -12.930 -6.387 1.00 89.94 95 ASP A C 1
ATOM 737 O O . ASP A 1 95 ? 9.192 -13.976 -6.811 1.00 89.94 95 ASP A O 1
ATOM 741 N N . GLU A 1 96 ? 10.982 -12.847 -6.061 1.00 88.62 96 GLU A N 1
ATOM 742 C CA . GLU A 1 96 ? 11.951 -13.944 -6.202 1.00 88.62 96 GLU A CA 1
ATOM 743 C C . GLU A 1 96 ? 11.571 -15.211 -5.409 1.00 88.62 96 GLU A C 1
ATOM 745 O O . GLU A 1 96 ? 11.936 -16.323 -5.797 1.00 88.62 96 GLU A O 1
ATOM 750 N N . ASP A 1 97 ? 10.798 -15.063 -4.324 1.00 90.25 97 ASP A N 1
ATOM 751 C CA . ASP A 1 97 ? 10.281 -16.176 -3.517 1.00 90.25 97 ASP A CA 1
ATOM 752 C C . ASP A 1 97 ? 9.034 -16.832 -4.145 1.00 90.25 97 ASP A C 1
ATOM 754 O O . ASP A 1 97 ? 8.494 -17.806 -3.607 1.00 90.25 97 ASP A O 1
ATOM 758 N N . GLY A 1 98 ? 8.530 -16.294 -5.259 1.00 91.19 98 GLY A N 1
ATOM 759 C CA . GLY A 1 98 ? 7.288 -16.727 -5.892 1.00 91.19 98 GLY A CA 1
A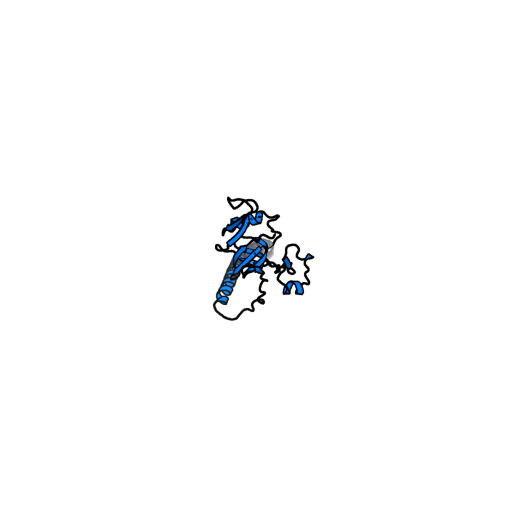TOM 760 C C . GLY A 1 98 ? 6.027 -16.186 -5.213 1.00 91.19 98 GLY A C 1
ATOM 761 O O . GLY A 1 98 ? 4.937 -16.715 -5.454 1.00 91.19 98 GLY A O 1
ATOM 762 N N . LYS A 1 99 ? 6.133 -15.168 -4.348 1.00 92.75 99 LYS A N 1
ATOM 763 C CA . LYS A 1 99 ? 4.966 -14.549 -3.704 1.00 92.75 99 LYS A CA 1
ATOM 764 C C . LYS A 1 99 ? 4.361 -13.512 -4.638 1.00 92.75 99 LYS A C 1
ATOM 766 O O . LYS A 1 99 ? 5.067 -12.683 -5.201 1.00 92.75 99 LYS A O 1
ATOM 771 N N . VAL A 1 100 ? 3.038 -13.547 -4.762 1.00 95.00 100 VAL A N 1
ATOM 772 C CA . VAL A 1 100 ? 2.279 -12.655 -5.642 1.00 95.00 100 VAL A CA 1
ATOM 773 C C . VAL A 1 100 ? 1.733 -11.476 -4.844 1.00 95.00 100 VAL A C 1
ATOM 775 O O . VAL A 1 100 ? 1.191 -11.663 -3.753 1.00 95.00 100 VAL A O 1
ATOM 778 N N . TYR A 1 101 ? 1.838 -10.278 -5.411 1.00 96.62 101 TYR A N 1
ATOM 779 C CA . TYR A 1 101 ? 1.329 -9.036 -4.842 1.00 96.62 101 TYR A CA 1
ATOM 780 C C . TYR A 1 101 ? 0.636 -8.194 -5.905 1.00 96.62 101 TYR A C 1
ATOM 782 O O . TYR A 1 101 ? 0.959 -8.270 -7.089 1.00 96.62 101 TYR A O 1
ATOM 790 N N . VAL A 1 102 ? -0.264 -7.325 -5.462 1.00 97.12 102 VAL A N 1
ATOM 791 C CA . VAL A 1 102 ? -0.701 -6.151 -6.223 1.00 97.12 102 VAL A CA 1
ATOM 792 C C . VAL A 1 102 ? 0.102 -4.959 -5.719 1.00 97.12 102 VAL A C 1
ATOM 794 O O . VAL A 1 102 ? 0.216 -4.781 -4.510 1.00 97.12 102 VAL A O 1
ATOM 797 N N . ALA A 1 103 ? 0.665 -4.154 -6.614 1.00 96.56 103 ALA A N 1
ATOM 798 C CA . ALA A 1 103 ? 1.372 -2.934 -6.239 1.00 96.56 103 ALA A CA 1
ATOM 799 C C . ALA A 1 103 ? 0.451 -1.719 -6.413 1.00 96.56 103 ALA A C 1
ATOM 801 O O . ALA A 1 103 ? -0.285 -1.628 -7.397 1.00 96.56 103 ALA A O 1
ATOM 802 N N . ALA A 1 104 ? 0.453 -0.795 -5.453 1.00 96.62 104 ALA A N 1
ATOM 803 C CA . ALA A 1 104 ? -0.398 0.389 -5.522 1.00 96.62 104 ALA A CA 1
ATOM 804 C C . ALA A 1 104 ? 0.158 1.561 -4.706 1.00 96.62 104 ALA A C 1
ATOM 806 O O . ALA A 1 104 ? 0.779 1.372 -3.656 1.00 96.62 104 ALA A O 1
ATOM 807 N N . PHE A 1 105 ? -0.114 2.786 -5.154 1.00 95.62 105 PHE A N 1
ATOM 808 C CA . PHE A 1 105 ? 0.114 3.982 -4.349 1.00 95.62 105 PHE A CA 1
ATOM 809 C C . PHE A 1 105 ? -1.010 4.153 -3.331 1.00 95.62 105 PHE A C 1
ATOM 811 O O . PHE A 1 105 ? -2.190 4.174 -3.688 1.00 95.62 105 PHE A O 1
ATOM 818 N N . LEU A 1 106 ? -0.643 4.338 -2.065 1.00 94.88 106 LEU A N 1
ATOM 819 C CA . LEU A 1 106 ? -1.586 4.685 -1.008 1.00 94.88 106 LEU A CA 1
ATOM 820 C C . LEU A 1 106 ? -2.027 6.145 -1.183 1.00 94.88 106 LEU A C 1
ATOM 822 O O . LEU A 1 106 ? -1.187 7.039 -1.278 1.00 94.88 106 LEU A O 1
ATOM 826 N N . LYS A 1 107 ? -3.343 6.388 -1.238 1.00 92.81 107 LYS A N 1
ATOM 827 C CA . LYS A 1 107 ? -3.912 7.743 -1.363 1.00 92.81 107 LYS A CA 1
ATOM 828 C C . LYS A 1 107 ? -4.558 8.218 -0.073 1.00 92.81 107 LYS A C 1
ATOM 830 O O . LYS A 1 107 ? -4.284 9.323 0.376 1.00 92.81 107 LYS A O 1
ATOM 835 N N . GLU A 1 108 ? -5.414 7.390 0.522 1.00 91.44 108 GLU A N 1
ATOM 836 C CA . GLU A 1 108 ? -6.078 7.701 1.790 1.00 91.44 108 GLU A CA 1
ATOM 837 C C . GLU A 1 108 ? -6.301 6.433 2.612 1.00 91.44 108 GLU A C 1
ATOM 839 O O . GLU A 1 108 ? -6.472 5.337 2.074 1.00 91.44 108 GLU A O 1
ATOM 844 N N . MET A 1 109 ? -6.356 6.595 3.934 1.00 91.94 109 MET A N 1
ATOM 845 C CA . MET A 1 109 ? -6.561 5.493 4.866 1.00 91.94 109 MET A CA 1
ATOM 846 C C . MET A 1 109 ? -7.572 5.850 5.956 1.00 91.94 109 MET A C 1
ATOM 848 O O . MET A 1 109 ? -7.549 6.930 6.550 1.00 91.94 109 MET A O 1
ATOM 852 N N . THR A 1 110 ? -8.439 4.888 6.259 1.00 92.31 110 THR A N 1
ATOM 853 C CA . THR A 1 110 ? -9.318 4.880 7.434 1.00 92.31 110 THR A CA 1
ATOM 854 C C . THR A 1 110 ? -9.065 3.611 8.247 1.00 92.31 110 THR A C 1
ATOM 856 O O . THR A 1 110 ? -8.284 2.760 7.841 1.00 92.31 110 THR A O 1
ATOM 859 N N . GLU A 1 111 ? -9.759 3.437 9.372 1.00 93.06 111 GLU A N 1
ATOM 860 C CA . GLU A 1 111 ? -9.618 2.227 10.201 1.00 93.06 111 GLU A CA 1
ATOM 861 C C . GLU A 1 111 ? -10.063 0.941 9.489 1.00 93.06 111 GLU A C 1
ATOM 863 O O . GLU A 1 111 ? -9.591 -0.138 9.822 1.00 93.06 111 GLU A O 1
ATOM 868 N N . ASN A 1 112 ? -10.973 1.052 8.516 1.00 96.00 112 ASN A N 1
ATOM 869 C CA . ASN A 1 112 ? -11.621 -0.104 7.889 1.00 96.00 112 ASN A CA 1
ATOM 870 C C . ASN A 1 112 ? -11.350 -0.212 6.387 1.00 96.00 112 ASN A C 1
ATOM 872 O O . ASN A 1 112 ? -11.762 -1.188 5.767 1.00 96.00 112 ASN A O 1
ATOM 876 N N . ASN A 1 113 ? -10.749 0.809 5.775 1.00 96.69 113 ASN A N 1
ATOM 877 C CA . ASN A 1 113 ? -10.563 0.857 4.330 1.00 96.69 113 ASN A CA 1
ATOM 878 C C . ASN A 1 113 ? -9.276 1.576 3.957 1.00 96.69 113 ASN A C 1
ATOM 880 O O . ASN A 1 113 ? -8.906 2.565 4.601 1.00 96.69 113 ASN A O 1
ATOM 884 N N . LEU A 1 114 ? -8.699 1.133 2.847 1.00 95.94 114 LEU A N 1
ATOM 885 C CA . LEU A 1 114 ? -7.566 1.752 2.186 1.00 95.94 114 LEU A CA 1
ATOM 886 C C . LEU A 1 114 ? -7.968 2.149 0.764 1.00 95.94 114 LEU A C 1
ATOM 888 O O . LEU A 1 114 ? -8.439 1.303 0.001 1.00 95.94 114 LEU A O 1
ATOM 892 N N . MET A 1 115 ? -7.806 3.427 0.422 1.00 95.56 115 MET A N 1
ATOM 893 C CA . MET A 1 115 ? -7.964 3.912 -0.946 1.00 95.56 115 MET A CA 1
ATOM 894 C C . MET A 1 115 ? -6.599 3.952 -1.623 1.00 95.56 115 MET A C 1
ATOM 896 O O . MET A 1 115 ? -5.667 4.594 -1.127 1.00 95.56 115 MET A O 1
ATOM 900 N N . VAL A 1 116 ? -6.502 3.281 -2.764 1.00 95.75 116 VAL A N 1
ATOM 901 C CA . VAL A 1 116 ? -5.251 3.093 -3.495 1.00 95.75 116 VAL A CA 1
ATOM 902 C C . VAL A 1 116 ? -5.426 3.364 -4.984 1.00 95.75 116 VAL A C 1
ATOM 904 O O . VAL A 1 116 ? -6.536 3.318 -5.505 1.00 95.75 116 VAL A O 1
ATOM 907 N N . ASP A 1 117 ? -4.313 3.620 -5.651 1.00 96.06 117 ASP A N 1
ATOM 908 C CA . ASP A 1 117 ? -4.158 3.777 -7.101 1.00 96.06 117 ASP A CA 1
ATOM 909 C C . ASP A 1 117 ? -3.253 2.635 -7.568 1.00 96.06 117 ASP A C 1
ATOM 911 O O . ASP A 1 117 ? -2.071 2.595 -7.210 1.00 96.06 117 ASP A O 1
ATOM 915 N N . VAL A 1 118 ? -3.855 1.634 -8.214 1.00 96.06 118 VAL A N 1
ATOM 916 C CA . VAL A 1 118 ? -3.172 0.385 -8.578 1.00 96.06 118 VAL A CA 1
ATOM 917 C C . VAL A 1 118 ? -2.259 0.632 -9.760 1.00 96.06 118 VAL A C 1
ATOM 919 O O . VAL A 1 118 ? -2.671 1.200 -10.764 1.00 96.06 118 VAL A O 1
ATOM 922 N N . ILE A 1 119 ? -1.029 0.140 -9.657 1.00 95.75 119 ILE A N 1
ATOM 923 C CA . ILE A 1 119 ? -0.014 0.305 -10.690 1.00 95.75 119 ILE A CA 1
ATOM 924 C C . ILE A 1 119 ? 0.484 -1.049 -11.173 1.00 95.75 119 ILE A C 1
ATOM 926 O O . ILE A 1 119 ? 0.383 -2.060 -10.475 1.00 95.75 119 ILE A O 1
ATOM 930 N N . GLU A 1 120 ? 1.055 -1.070 -12.370 1.00 95.94 120 GLU A N 1
ATOM 931 C CA . GLU A 1 120 ? 1.822 -2.214 -12.837 1.00 95.94 120 GLU A CA 1
ATOM 932 C C . GLU A 1 120 ? 3.301 -1.993 -12.491 1.00 95.94 120 GLU A C 1
ATOM 934 O O . GLU A 1 120 ? 3.947 -1.067 -12.987 1.00 95.94 120 GLU A O 1
ATOM 939 N N . PHE A 1 121 ? 3.820 -2.826 -11.585 1.00 95.00 121 PHE A N 1
ATOM 940 C CA . PHE A 1 121 ? 5.220 -2.811 -11.164 1.00 95.00 121 PHE A CA 1
ATOM 941 C C . PHE A 1 121 ? 6.018 -3.784 -12.036 1.00 95.00 121 PHE A C 1
ATOM 943 O O . PHE A 1 121 ? 5.758 -4.989 -12.010 1.00 95.00 121 PHE A O 1
ATOM 950 N N . ILE A 1 122 ? 6.954 -3.262 -12.827 1.00 94.94 122 ILE A N 1
ATOM 951 C CA . ILE A 1 122 ? 7.681 -4.018 -13.854 1.00 94.94 122 ILE A CA 1
ATOM 952 C C . ILE A 1 122 ? 9.153 -4.086 -13.459 1.00 94.94 122 ILE A C 1
ATOM 954 O O . ILE A 1 122 ? 9.808 -3.055 -13.374 1.00 94.94 122 ILE A O 1
ATOM 958 N N . THR A 1 123 ? 9.674 -5.286 -13.237 1.00 93.25 123 THR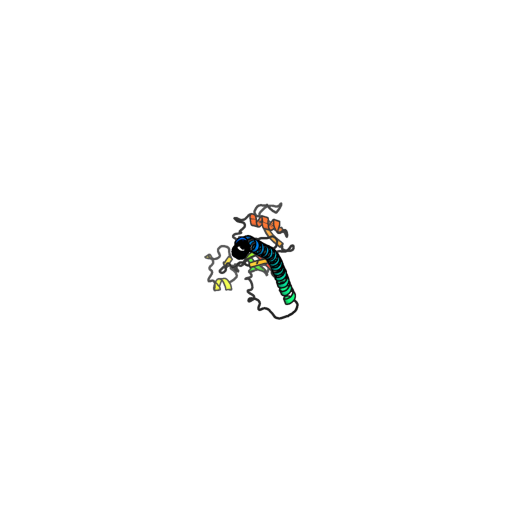 A N 1
ATOM 959 C CA . THR A 1 123 ? 11.096 -5.552 -12.978 1.00 93.25 123 THR A CA 1
ATOM 960 C C . THR A 1 123 ? 11.865 -5.821 -14.271 1.00 93.25 123 THR A C 1
ATOM 962 O O . THR A 1 123 ? 11.271 -6.101 -15.316 1.00 93.25 123 THR A O 1
ATOM 965 N N . ASP A 1 124 ? 13.189 -5.691 -14.214 1.00 92.12 124 ASP A N 1
ATOM 966 C CA . ASP A 1 124 ? 14.105 -5.837 -15.356 1.00 92.12 124 ASP A CA 1
ATOM 967 C C . ASP A 1 124 ? 14.134 -7.249 -15.977 1.00 92.12 124 ASP A C 1
ATOM 969 O O . ASP A 1 124 ? 14.555 -7.424 -17.123 1.00 92.12 124 ASP A O 1
ATOM 973 N N . ASP A 1 125 ? 13.609 -8.248 -15.271 1.00 91.31 125 ASP A N 1
ATOM 974 C CA . ASP A 1 125 ? 13.419 -9.619 -15.745 1.00 91.31 125 ASP A CA 1
ATOM 975 C C . ASP A 1 125 ? 12.100 -9.842 -16.519 1.00 91.31 125 ASP A C 1
ATOM 977 O O . ASP A 1 125 ? 11.925 -10.880 -17.170 1.00 91.31 125 ASP A O 1
ATOM 981 N N . ASN A 1 126 ? 11.176 -8.873 -16.526 1.00 93.75 126 ASN A N 1
ATOM 982 C CA . ASN A 1 126 ? 9.910 -8.967 -17.256 1.00 93.75 126 ASN A CA 1
ATOM 983 C C . ASN A 1 126 ? 10.073 -8.594 -18.743 1.00 93.75 126 ASN A C 1
ATOM 985 O O . ASN A 1 126 ? 9.614 -7.549 -19.218 1.00 93.75 126 ASN A O 1
ATOM 989 N N . GLU A 1 127 ? 10.710 -9.488 -19.506 1.00 94.19 127 GLU A N 1
ATOM 990 C CA . GLU A 1 127 ? 11.016 -9.279 -20.931 1.00 94.19 127 GLU A CA 1
ATOM 991 C C . GLU A 1 127 ? 9.782 -8.970 -21.801 1.00 94.19 127 GLU A C 1
ATOM 993 O O . GLU A 1 127 ? 9.898 -8.291 -22.828 1.00 94.19 127 GLU A O 1
ATOM 998 N N . GLU A 1 128 ? 8.607 -9.499 -21.438 1.00 95.62 128 GLU A N 1
ATOM 999 C CA . GLU A 1 128 ? 7.362 -9.266 -22.176 1.00 95.62 128 GLU A CA 1
ATOM 1000 C C . GLU A 1 128 ? 6.944 -7.798 -22.073 1.00 95.62 128 GLU A C 1
ATOM 1002 O O . GLU A 1 128 ? 6.774 -7.138 -23.103 1.00 95.62 128 GLU A O 1
ATOM 1007 N N . LYS A 1 129 ? 6.864 -7.271 -20.847 1.00 95.62 129 LYS A N 1
ATOM 1008 C CA . LYS A 1 129 ? 6.460 -5.885 -20.590 1.00 95.62 129 LYS A CA 1
ATOM 1009 C C . LYS A 1 129 ? 7.493 -4.873 -21.063 1.00 95.62 129 LYS A C 1
ATOM 1011 O O . LYS A 1 129 ? 7.120 -3.867 -21.664 1.00 95.62 129 LYS A O 1
ATOM 1016 N N . ILE A 1 130 ? 8.780 -5.173 -20.890 1.00 96.75 130 ILE A N 1
ATOM 1017 C CA . ILE A 1 130 ? 9.879 -4.343 -21.409 1.00 96.75 130 ILE A CA 1
ATOM 1018 C C . ILE A 1 130 ? 9.744 -4.165 -22.925 1.00 96.75 130 ILE A C 1
ATOM 1020 O O . ILE A 1 130 ? 9.843 -3.050 -23.438 1.00 96.75 130 ILE A O 1
ATOM 1024 N N . ARG A 1 131 ? 9.448 -5.247 -23.658 1.00 97.12 131 ARG A N 1
ATOM 1025 C CA . ARG A 1 131 ? 9.254 -5.191 -25.113 1.00 97.12 131 ARG A CA 1
ATOM 1026 C C . ARG A 1 131 ? 7.951 -4.499 -25.507 1.00 97.12 131 ARG A C 1
ATOM 1028 O O . ARG A 1 131 ? 7.949 -3.758 -26.485 1.00 97.12 131 ARG A O 1
ATOM 1035 N N . GLU A 1 132 ? 6.858 -4.755 -24.788 1.00 97.12 132 GLU A N 1
ATOM 1036 C CA . GLU A 1 132 ? 5.551 -4.130 -25.034 1.00 97.12 132 GLU A CA 1
ATOM 1037 C C . GLU A 1 132 ? 5.638 -2.601 -24.924 1.00 97.12 132 GLU A C 1
ATOM 1039 O O . GLU A 1 132 ? 5.159 -1.879 -25.803 1.00 97.12 132 GLU A O 1
ATOM 1044 N N . LEU A 1 133 ? 6.300 -2.118 -23.874 1.00 96.81 133 LEU A N 1
ATOM 1045 C CA . LEU A 1 133 ? 6.412 -0.698 -23.553 1.00 96.81 133 LEU A CA 1
ATOM 1046 C C . LEU A 1 133 ? 7.647 -0.025 -24.179 1.00 96.81 133 LEU A C 1
ATOM 1048 O O . LEU A 1 133 ? 7.760 1.196 -24.128 1.00 96.81 133 LEU A O 1
ATOM 1052 N N . ASN A 1 134 ? 8.522 -0.792 -24.841 1.00 97.25 134 ASN A N 1
ATOM 1053 C CA . ASN A 1 134 ? 9.812 -0.342 -25.381 1.00 97.25 134 ASN A CA 1
ATOM 1054 C C . ASN A 1 134 ? 10.710 0.320 -24.319 1.00 97.25 134 ASN A C 1
ATOM 1056 O O . ASN A 1 134 ? 11.322 1.353 -24.594 1.00 97.25 134 ASN A O 1
ATOM 1060 N N . LEU A 1 135 ? 10.772 -0.272 -23.122 1.00 97.19 135 LEU A N 1
ATOM 1061 C CA . LEU A 1 135 ? 11.619 0.210 -22.029 1.00 97.19 135 LEU A CA 1
ATOM 1062 C C . LEU A 1 135 ? 13.097 -0.071 -22.317 1.00 97.19 135 LEU A C 1
ATOM 1064 O O . LEU A 1 135 ? 13.453 -1.070 -22.953 1.00 97.19 135 LEU A O 1
ATOM 1068 N N . THR A 1 136 ? 13.955 0.814 -21.826 1.00 96.00 136 THR A N 1
ATOM 1069 C CA . THR A 1 136 ? 15.415 0.698 -21.873 1.00 96.00 136 THR A CA 1
ATOM 1070 C C . THR A 1 136 ? 16.002 0.673 -20.462 1.00 96.00 136 THR A C 1
ATOM 1072 O O . THR A 1 136 ? 15.318 1.007 -19.499 1.00 96.00 136 THR A O 1
ATOM 1075 N N . GLU A 1 137 ? 17.282 0.311 -20.329 1.00 92.12 137 GLU A N 1
ATOM 1076 C CA . GLU A 1 137 ? 17.987 0.369 -19.035 1.00 92.12 137 GLU A CA 1
ATOM 1077 C C . GLU A 1 137 ? 17.940 1.780 -18.416 1.00 92.12 137 GLU A C 1
ATOM 1079 O O . GLU A 1 137 ? 17.819 1.916 -17.203 1.00 92.12 137 GLU A O 1
ATOM 1084 N N . ASP A 1 138 ? 17.954 2.831 -19.247 1.00 95.19 138 ASP A N 1
ATOM 1085 C CA . ASP A 1 138 ? 17.859 4.225 -18.792 1.00 95.19 138 ASP A CA 1
ATOM 1086 C C . ASP A 1 138 ? 16.486 4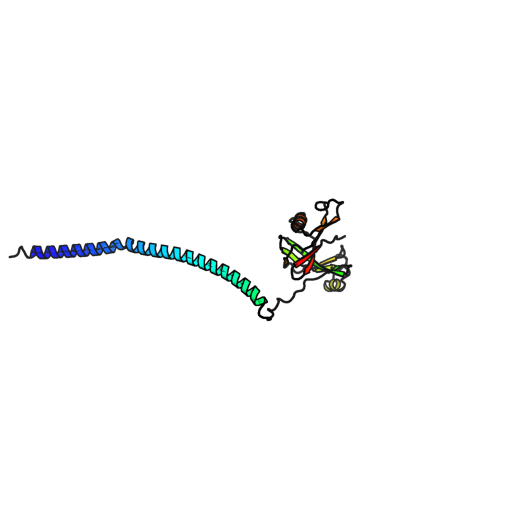.555 -18.169 1.00 95.19 138 ASP A C 1
ATOM 1088 O O . ASP A 1 138 ? 16.388 5.473 -17.353 1.00 95.19 138 ASP A O 1
ATOM 1092 N N . ASP A 1 139 ? 15.430 3.817 -18.532 1.00 95.31 139 ASP A N 1
ATOM 1093 C CA . ASP A 1 139 ? 14.089 3.963 -17.950 1.00 95.31 139 ASP A CA 1
ATOM 1094 C C . ASP A 1 139 ? 13.948 3.215 -16.612 1.00 95.31 139 ASP A C 1
ATOM 1096 O O . ASP A 1 139 ? 12.982 3.444 -15.884 1.00 95.31 139 ASP A O 1
ATOM 1100 N N . MET A 1 140 ? 14.897 2.326 -16.288 1.00 93.12 140 MET A N 1
ATOM 1101 C CA . MET A 1 140 ? 14.877 1.437 -15.119 1.00 93.12 140 MET A CA 1
ATOM 1102 C C . MET A 1 140 ? 16.171 1.553 -14.292 1.00 93.12 140 MET A C 1
ATOM 1104 O O . MET A 1 140 ? 16.798 0.532 -13.998 1.00 93.12 140 MET A O 1
ATOM 1108 N N . PRO A 1 141 ? 16.601 2.768 -13.892 1.00 89.94 141 PRO A N 1
ATOM 1109 C CA . PRO A 1 141 ? 17.882 2.965 -13.207 1.00 89.94 141 PRO A CA 1
ATOM 1110 C C . PRO A 1 141 ? 17.977 2.208 -11.874 1.00 89.94 141 PRO A C 1
ATOM 1112 O O . PRO A 1 141 ? 19.068 1.796 -11.487 1.00 89.94 141 PRO A O 1
ATOM 1115 N N . ASP A 1 142 ? 16.832 1.986 -11.224 1.00 88.75 142 ASP A N 1
ATOM 1116 C CA . ASP A 1 142 ? 16.710 1.280 -9.944 1.00 88.75 142 ASP A CA 1
ATOM 1117 C C . ASP A 1 142 ? 16.265 -0.191 -10.131 1.00 88.75 142 ASP A C 1
ATOM 1119 O O . ASP A 1 142 ? 15.837 -0.852 -9.187 1.00 88.75 142 ASP A O 1
ATOM 1123 N N . GLY A 1 143 ? 16.317 -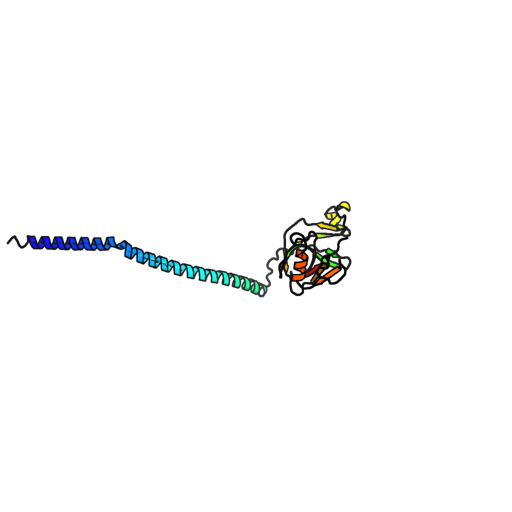0.714 -11.365 1.00 91.06 143 GLY A N 1
ATOM 1124 C CA . GLY A 1 143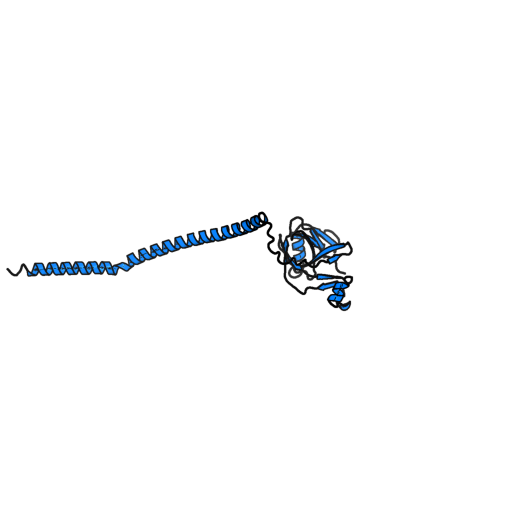 ? 15.944 -2.097 -11.701 1.00 91.06 143 GLY A CA 1
ATOM 1125 C C . GLY A 1 143 ? 14.440 -2.348 -11.873 1.00 91.06 143 GLY A C 1
ATOM 1126 O O . GLY A 1 143 ? 14.019 -3.489 -12.063 1.00 91.06 143 GLY A O 1
ATOM 1127 N N . TYR A 1 144 ? 13.610 -1.302 -11.828 1.00 92.88 144 TYR A N 1
ATOM 1128 C CA . TYR A 1 144 ? 12.168 -1.405 -12.055 1.00 92.88 144 TYR A CA 1
ATOM 1129 C C . TYR A 1 144 ? 11.594 -0.185 -12.790 1.00 92.88 144 TYR A C 1
ATOM 1131 O O . TYR A 1 144 ? 12.207 0.878 -12.858 1.00 92.88 144 TYR A O 1
ATOM 1139 N N . TYR A 1 145 ? 10.381 -0.347 -13.317 1.00 94.62 145 TYR A N 1
ATOM 1140 C CA . TYR A 1 145 ? 9.557 0.688 -13.930 1.00 94.62 145 TYR A CA 1
ATOM 1141 C C . TYR A 1 145 ? 8.142 0.643 -13.340 1.00 94.62 145 TYR A C 1
ATOM 1143 O O . TYR A 1 145 ? 7.535 -0.423 -13.226 1.00 94.62 145 TYR A O 1
ATOM 1151 N N . ILE A 1 146 ? 7.594 1.808 -12.986 1.00 95.00 146 ILE A N 1
ATOM 1152 C CA . ILE A 1 146 ? 6.203 1.944 -12.535 1.00 95.00 146 ILE A CA 1
ATOM 1153 C C . ILE A 1 146 ? 5.361 2.385 -13.726 1.00 95.00 146 ILE A C 1
ATOM 1155 O O . ILE A 1 146 ? 5.401 3.547 -14.137 1.00 95.00 146 ILE A O 1
ATOM 1159 N N . TYR A 1 147 ? 4.567 1.465 -14.264 1.00 95.69 147 TYR A N 1
ATOM 1160 C CA . TYR A 1 147 ? 3.604 1.783 -15.306 1.00 95.69 147 TYR A CA 1
ATOM 1161 C C . TYR A 1 147 ? 2.247 2.111 -14.677 1.00 95.69 147 TYR A C 1
ATOM 1163 O O . TYR A 1 147 ? 1.568 1.245 -14.126 1.00 95.69 147 TYR A O 1
ATOM 1171 N N . ASN A 1 148 ? 1.860 3.387 -14.754 1.00 95.12 148 ASN A N 1
ATOM 1172 C CA . ASN A 1 148 ? 0.571 3.877 -14.269 1.00 95.12 148 ASN A CA 1
ATOM 1173 C C . ASN A 1 148 ? -0.118 4.782 -15.313 1.00 95.12 148 ASN A C 1
ATOM 1175 O O . ASN A 1 148 ? -0.064 6.010 -15.203 1.00 95.12 148 ASN A O 1
ATOM 1179 N N . PRO A 1 149 ? -0.712 4.209 -16.376 1.00 91.00 149 PRO A N 1
ATOM 1180 C CA . PRO A 1 149 ? -1.454 4.984 -17.370 1.00 91.00 149 PRO A CA 1
ATOM 1181 C C . PRO A 1 149 ? -2.845 5.424 -16.882 1.00 91.00 149 PRO A C 1
ATOM 1183 O O . PRO A 1 149 ? -3.423 6.333 -17.480 1.00 91.00 149 PRO A O 1
ATOM 1186 N N . ASP A 1 150 ? -3.385 4.776 -15.844 1.00 88.62 150 ASP A N 1
ATOM 1187 C CA . ASP A 1 150 ? -4.732 4.984 -15.313 1.00 88.62 150 ASP A CA 1
ATOM 1188 C C . ASP A 1 150 ? -4.679 5.245 -13.807 1.00 88.62 150 ASP A C 1
ATOM 1190 O O . ASP A 1 150 ? -4.395 4.351 -13.024 1.00 88.62 150 ASP A O 1
ATOM 1194 N N . THR A 1 151 ? -5.006 6.473 -13.412 1.00 88.81 151 THR A N 1
ATOM 1195 C CA . THR A 1 151 ? -4.945 6.917 -12.016 1.00 88.81 151 THR A CA 1
ATOM 1196 C C . THR A 1 151 ? -6.270 6.733 -11.267 1.00 88.81 151 THR A C 1
ATOM 1198 O O . THR A 1 151 ? -6.536 7.458 -10.299 1.00 88.81 151 THR A O 1
ATOM 1201 N N . GLU A 1 152 ? -7.170 5.877 -11.756 1.00 91.25 152 GLU A N 1
ATOM 1202 C CA . GLU A 1 152 ? -8.399 5.527 -11.046 1.00 91.25 152 GLU A CA 1
ATOM 1203 C C . GLU A 1 152 ? -8.090 4.889 -9.685 1.00 91.25 152 GLU A C 1
ATOM 1205 O O . GLU A 1 152 ? -7.202 4.050 -9.533 1.00 91.25 152 GLU A O 1
ATOM 1210 N N . THR A 1 153 ? -8.846 5.300 -8.664 1.00 94.06 153 THR A N 1
ATOM 1211 C CA . THR A 1 153 ? -8.675 4.767 -7.316 1.00 94.06 153 THR A CA 1
ATOM 1212 C C . THR A 1 153 ? -9.687 3.679 -7.007 1.00 94.06 153 THR A C 1
ATOM 1214 O O . THR A 1 153 ? -10.865 3.752 -7.368 1.00 94.06 153 THR A O 1
ATOM 1217 N N . ILE A 1 154 ? -9.233 2.686 -6.253 1.00 94.44 154 ILE A N 1
ATOM 1218 C CA . ILE A 1 154 ? -10.068 1.619 -5.714 1.00 94.44 154 ILE A CA 1
ATOM 1219 C C . ILE A 1 154 ? -9.979 1.600 -4.195 1.00 94.44 154 ILE A C 1
ATOM 1221 O O . ILE A 1 154 ? -9.033 2.109 -3.593 1.00 94.44 154 ILE A O 1
ATOM 1225 N N . VAL A 1 155 ? -10.998 1.019 -3.567 1.00 96.38 155 VAL A N 1
ATOM 1226 C CA . VAL A 1 155 ? -11.098 0.926 -2.112 1.00 96.38 155 VAL A CA 1
ATOM 1227 C C . VAL A 1 155 ? -11.109 -0.540 -1.712 1.00 96.38 155 VAL A C 1
ATOM 1229 O O . VAL A 1 155 ? -12.031 -1.273 -2.071 1.00 96.38 155 VAL A O 1
ATOM 1232 N N . TRP A 1 156 ? -10.111 -0.947 -0.936 1.00 97.06 156 TRP A N 1
ATOM 1233 C CA . TRP A 1 156 ? -10.048 -2.271 -0.322 1.00 97.06 156 TRP A CA 1
ATOM 1234 C C . TRP A 1 156 ? -10.367 -2.200 1.167 1.00 97.06 156 TRP A C 1
ATOM 1236 O O . TRP A 1 156 ? -10.174 -1.166 1.814 1.00 97.06 156 TRP A O 1
ATOM 1246 N N . LYS A 1 157 ? -10.855 -3.311 1.718 1.00 97.75 157 LYS A N 1
ATOM 1247 C CA . LYS A 1 157 ? -11.202 -3.416 3.137 1.00 97.75 157 LYS A CA 1
ATOM 1248 C C . LYS A 1 157 ? -9.985 -3.819 3.960 1.00 97.75 157 LYS A C 1
ATOM 1250 O O . LYS A 1 157 ? -9.195 -4.662 3.543 1.00 97.75 157 LYS A O 1
ATOM 1255 N N . LEU A 1 158 ? -9.904 -3.256 5.154 1.00 97.81 158 LEU A N 1
ATOM 1256 C CA . LEU A 1 158 ? -9.008 -3.674 6.224 1.00 97.81 158 LEU A CA 1
ATOM 1257 C C . LEU A 1 158 ? -9.833 -4.426 7.270 1.00 97.81 158 LEU A C 1
ATOM 1259 O O . LEU A 1 158 ? -10.997 -4.090 7.513 1.00 97.81 158 LEU A O 1
ATOM 1263 N N . ASP A 1 159 ? -9.240 -5.432 7.898 1.00 96.69 159 ASP A N 1
ATOM 1264 C CA . ASP A 1 159 ? -9.822 -6.094 9.059 1.00 96.69 159 ASP A CA 1
ATOM 1265 C C . ASP A 1 159 ? -8.775 -6.286 10.164 1.00 96.69 159 ASP A C 1
ATOM 1267 O O . ASP A 1 159 ? -7.610 -5.919 10.031 1.00 96.69 159 ASP A O 1
ATOM 1271 N N . ALA A 1 160 ? -9.202 -6.845 11.297 1.00 96.88 160 ALA A N 1
ATOM 1272 C CA . ALA A 1 160 ? -8.322 -7.065 12.445 1.00 96.88 160 ALA A CA 1
ATOM 1273 C C . ALA A 1 160 ? -7.218 -8.115 12.196 1.00 96.88 160 ALA A C 1
ATOM 1275 O O . ALA A 1 160 ? -6.380 -8.327 13.070 1.00 96.88 160 ALA A O 1
ATOM 1276 N N . GLN A 1 161 ? -7.254 -8.820 11.061 1.00 97.06 161 GLN A N 1
ATOM 1277 C CA . GLN A 1 161 ? -6.250 -9.798 10.646 1.00 97.06 161 GLN A CA 1
ATOM 1278 C C . GLN A 1 161 ? -5.299 -9.240 9.583 1.00 97.06 161 GLN A C 1
ATOM 1280 O O . GLN A 1 161 ? -4.345 -9.933 9.233 1.00 97.06 161 GLN A O 1
ATOM 1285 N N . THR A 1 162 ? -5.536 -8.028 9.067 1.00 98.38 162 THR A N 1
ATOM 1286 C CA . THR A 1 162 ? -4.608 -7.375 8.146 1.00 98.38 162 THR A CA 1
ATOM 1287 C C . THR A 1 162 ? -3.253 -7.189 8.826 1.00 98.38 162 THR A C 1
ATOM 1289 O O . THR A 1 162 ? -3.157 -6.596 9.901 1.00 98.38 162 THR A O 1
ATOM 1292 N N . VAL A 1 163 ? -2.206 -7.705 8.186 1.00 98.69 163 VAL A N 1
ATOM 1293 C CA . VAL A 1 163 ? -0.816 -7.551 8.614 1.00 98.69 163 VAL A CA 1
ATOM 1294 C C . VAL A 1 163 ? -0.200 -6.365 7.881 1.00 98.69 163 VAL A C 1
ATOM 1296 O O . VAL A 1 163 ? -0.363 -6.230 6.668 1.00 98.69 163 VAL A O 1
ATOM 1299 N N . TYR A 1 164 ? 0.521 -5.523 8.608 1.00 98.38 164 TYR A N 1
ATOM 1300 C CA . TYR A 1 164 ? 1.280 -4.399 8.074 1.00 98.38 164 TYR A CA 1
ATOM 1301 C C . TYR A 1 164 ? 2.758 -4.643 8.351 1.00 98.38 164 TYR A C 1
ATOM 1303 O O . TYR A 1 164 ? 3.137 -4.798 9.511 1.00 98.38 164 TYR A O 1
ATOM 1311 N N . THR A 1 165 ? 3.571 -4.657 7.302 1.00 97.81 165 THR A N 1
ATOM 1312 C CA . THR A 1 165 ? 5.026 -4.796 7.375 1.00 97.81 165 THR A CA 1
ATOM 1313 C C . THR A 1 165 ? 5.661 -3.601 6.673 1.00 97.81 165 T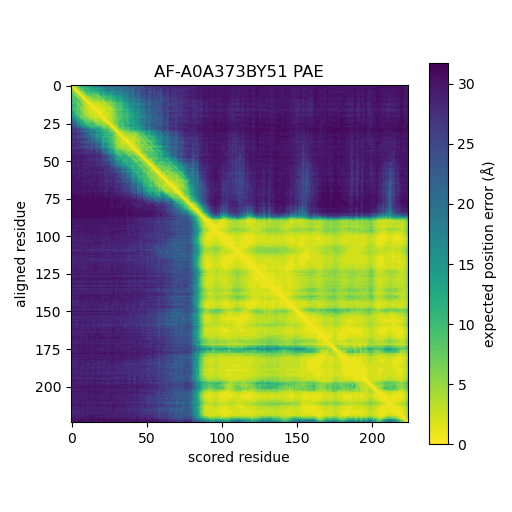HR A C 1
ATOM 1315 O O . THR A 1 165 ? 5.412 -3.371 5.489 1.00 97.81 165 THR A O 1
ATOM 1318 N N . PHE A 1 166 ? 6.442 -2.812 7.403 1.00 96.38 166 PHE A N 1
ATOM 1319 C CA . PHE A 1 166 ? 7.070 -1.589 6.899 1.00 96.38 166 PHE A CA 1
ATOM 1320 C C . PHE A 1 166 ? 8.445 -1.360 7.521 1.00 96.38 166 PHE A C 1
ATOM 1322 O O . PHE A 1 166 ? 8.806 -2.029 8.489 1.00 96.38 166 PHE A O 1
ATOM 1329 N N . ILE A 1 167 ? 9.226 -0.437 6.963 1.00 94.06 167 ILE A N 1
ATOM 1330 C CA . ILE A 1 167 ? 10.576 -0.150 7.454 1.00 94.06 167 ILE A CA 1
ATOM 1331 C C . ILE A 1 167 ? 10.489 0.980 8.483 1.00 94.06 167 ILE A C 1
ATOM 1333 O O . ILE A 1 167 ? 10.120 2.109 8.170 1.00 94.06 167 ILE A O 1
ATOM 1337 N N . ASP A 1 168 ? 10.849 0.693 9.731 1.00 94.44 168 ASP A N 1
ATOM 1338 C CA . ASP A 1 168 ? 10.990 1.706 10.771 1.00 94.44 168 ASP A CA 1
ATOM 1339 C C . ASP A 1 168 ? 12.288 2.492 10.559 1.00 94.44 168 ASP A C 1
ATOM 1341 O O . ASP A 1 168 ? 13.340 2.195 11.128 1.00 94.44 168 ASP A O 1
ATOM 1345 N N . TRP A 1 169 ? 12.214 3.500 9.693 1.00 91.50 169 TRP A N 1
ATOM 1346 C CA . TRP A 1 169 ? 13.359 4.318 9.298 1.00 91.50 169 TRP A CA 1
ATOM 1347 C C . TRP A 1 169 ? 13.973 5.132 10.445 1.00 91.50 169 TRP A C 1
ATOM 1349 O O . TRP A 1 169 ? 15.163 5.444 10.389 1.00 91.50 169 TRP A O 1
ATOM 1359 N N . ASN A 1 170 ? 13.185 5.477 11.471 1.00 90.25 170 ASN A N 1
ATOM 1360 C CA . ASN A 1 170 ? 13.576 6.422 12.525 1.00 90.25 170 ASN A CA 1
ATOM 1361 C C . ASN A 1 170 ? 13.613 5.812 13.939 1.00 90.25 170 ASN A C 1
ATOM 1363 O O . ASN A 1 170 ? 14.008 6.512 14.875 1.00 90.25 170 ASN A O 1
ATOM 1367 N N . GLY A 1 171 ? 13.206 4.551 14.115 1.00 91.56 171 GLY A N 1
ATOM 1368 C CA . GLY A 1 171 ? 13.080 3.923 15.435 1.00 91.56 171 GLY A CA 1
ATOM 1369 C C . GLY A 1 171 ? 11.838 4.386 16.209 1.00 91.56 171 GLY A C 1
ATOM 1370 O O . GLY A 1 171 ? 11.871 4.480 17.435 1.00 91.56 171 GLY A O 1
ATOM 1371 N N . ASP A 1 172 ? 10.760 4.758 15.510 1.00 92.88 172 ASP A N 1
ATOM 1372 C CA . ASP A 1 172 ? 9.523 5.278 16.117 1.00 92.88 172 ASP A CA 1
ATOM 1373 C C . ASP A 1 172 ? 8.559 4.164 16.579 1.00 92.88 172 ASP A C 1
ATOM 1375 O O . ASP A 1 172 ? 7.560 4.454 17.260 1.00 92.88 172 ASP A O 1
ATOM 1379 N N . PHE A 1 173 ? 8.833 2.915 16.183 1.00 93.94 173 PHE A N 1
ATOM 1380 C CA . PHE A 1 173 ? 7.962 1.746 16.368 1.00 93.94 173 PHE A CA 1
ATOM 1381 C C . PHE A 1 173 ? 8.690 0.556 17.000 1.00 93.94 173 PHE A C 1
ATOM 1383 O O . PHE A 1 173 ? 8.091 -0.203 17.763 1.00 93.94 173 PHE A O 1
ATOM 1390 N N . SER A 1 174 ? 9.975 0.403 16.698 1.00 88.50 174 SER A N 1
ATOM 1391 C CA . SER A 1 174 ? 10.846 -0.651 17.203 1.00 88.50 174 SER A CA 1
ATOM 1392 C C . SER A 1 174 ? 11.780 -0.128 18.306 1.00 88.50 174 SER A C 1
ATOM 1394 O O . SER A 1 174 ? 12.248 1.005 18.268 1.00 88.50 174 SER A O 1
ATOM 1396 N N . ASP A 1 175 ? 12.069 -0.966 19.308 1.00 87.12 175 ASP A N 1
ATOM 1397 C CA . ASP A 1 175 ? 13.037 -0.662 20.382 1.00 87.12 175 ASP A CA 1
ATOM 1398 C C . ASP A 1 175 ? 14.495 -1.004 19.978 1.00 87.12 175 ASP A C 1
ATOM 1400 O O . ASP A 1 175 ? 15.369 -1.190 20.834 1.00 87.12 175 ASP A O 1
ATOM 1404 N N . SER A 1 176 ? 14.763 -1.163 18.683 1.00 83.75 176 SER A N 1
ATOM 1405 C CA . SER A 1 176 ? 15.991 -1.728 18.118 1.00 83.75 176 SER A CA 1
ATOM 1406 C C . SER A 1 176 ? 16.787 -0.715 17.277 1.00 83.75 176 SER A C 1
ATOM 1408 O O . SER A 1 176 ? 16.526 0.488 17.299 1.00 83.75 176 SER A O 1
ATOM 1410 N N . GLU A 1 177 ? 17.868 -1.174 16.635 1.00 88.19 177 GLU A N 1
ATOM 1411 C CA . GLU A 1 177 ? 18.717 -0.322 15.796 1.00 88.19 177 GLU A CA 1
ATOM 1412 C C . GLU A 1 177 ? 18.053 -0.118 14.429 1.00 88.19 177 GLU A C 1
ATOM 1414 O O . GLU A 1 177 ? 17.764 -1.085 13.733 1.00 88.19 177 GLU A O 1
ATOM 1419 N N . TYR A 1 178 ? 17.824 1.140 14.051 1.00 85.94 178 TYR A N 1
ATOM 1420 C CA . TYR A 1 178 ? 17.122 1.515 12.824 1.00 85.94 178 TYR A CA 1
ATOM 1421 C C . TYR A 1 178 ? 18.097 1.794 11.660 1.00 85.94 178 TYR A C 1
ATOM 1423 O O . TYR A 1 178 ? 19.217 2.268 11.895 1.00 85.94 178 TYR A O 1
ATOM 1431 N N . PRO A 1 179 ? 17.689 1.572 10.393 1.00 91.75 179 PRO A N 1
ATOM 1432 C CA . PRO A 1 179 ? 16.371 1.093 9.961 1.00 91.75 179 PRO A CA 1
ATOM 1433 C C . PRO A 1 179 ? 16.173 -0.420 10.162 1.00 91.75 179 PRO A C 1
ATOM 1435 O O . PRO A 1 179 ? 17.080 -1.205 9.883 1.00 91.75 179 PRO A O 1
ATOM 1438 N N . GLU A 1 180 ? 14.972 -0.830 10.581 1.00 92.94 180 GLU A N 1
ATOM 1439 C CA . GLU A 1 180 ? 14.585 -2.243 10.735 1.00 92.94 180 GLU A CA 1
ATOM 1440 C C . GLU A 1 180 ? 13.157 -2.499 10.229 1.00 92.94 180 GLU A C 1
ATOM 1442 O O . GLU A 1 180 ? 12.308 -1.613 10.245 1.00 92.94 180 GLU A O 1
ATOM 1447 N N . GLU A 1 181 ? 12.882 -3.721 9.769 1.00 94.69 181 GLU A N 1
ATOM 1448 C CA . GLU A 1 181 ? 11.526 -4.148 9.421 1.00 94.69 181 GLU A CA 1
ATOM 1449 C C . GLU A 1 181 ? 10.655 -4.283 10.680 1.00 94.69 181 GLU A C 1
ATOM 1451 O O . GLU A 1 181 ? 10.989 -4.995 11.627 1.00 94.69 181 GLU A O 1
ATOM 1456 N N . TYR A 1 182 ? 9.492 -3.643 10.663 1.00 96.44 182 TYR A N 1
ATOM 1457 C CA . TYR A 1 182 ? 8.496 -3.700 11.719 1.00 96.44 182 TYR A CA 1
ATOM 1458 C C . TYR A 1 182 ? 7.204 -4.325 11.196 1.00 96.44 182 TYR A C 1
ATOM 1460 O O . TYR A 1 182 ? 6.719 -3.970 10.122 1.00 96.44 182 TYR A O 1
ATOM 1468 N N . THR A 1 183 ? 6.632 -5.258 11.962 1.00 97.75 183 THR A N 1
ATOM 1469 C CA . THR A 1 183 ? 5.377 -5.936 11.613 1.00 97.75 183 THR A CA 1
ATOM 1470 C C . THR A 1 183 ? 4.350 -5.806 12.731 1.00 97.75 183 THR A C 1
ATOM 1472 O O . THR A 1 183 ? 4.631 -6.132 13.884 1.00 97.75 183 THR A O 1
ATOM 1475 N N . THR A 1 184 ? 3.131 -5.399 12.377 1.00 98.12 184 THR A N 1
ATOM 1476 C CA . THR A 1 184 ? 2.004 -5.235 13.305 1.00 98.12 184 THR A CA 1
ATOM 1477 C C . THR A 1 184 ? 0.673 -5.603 12.647 1.00 98.12 184 THR A C 1
ATOM 1479 O O . THR A 1 184 ? 0.566 -5.697 11.426 1.00 98.12 184 THR A O 1
ATOM 1482 N N . THR A 1 185 ? -0.363 -5.812 13.457 1.00 98.31 185 THR A N 1
ATOM 1483 C CA . THR A 1 185 ? -1.769 -5.870 13.010 1.00 98.31 185 THR A CA 1
ATOM 1484 C C . THR A 1 185 ? -2.575 -4.669 13.516 1.00 98.31 185 THR A C 1
ATOM 1486 O O . THR A 1 185 ? -3.787 -4.604 13.312 1.00 98.31 185 THR A O 1
ATOM 1489 N N . ASP A 1 186 ? -1.938 -3.727 14.221 1.00 97.75 186 ASP A N 1
ATOM 1490 C CA . ASP A 1 186 ? -2.591 -2.511 14.698 1.00 97.75 186 ASP A CA 1
ATOM 1491 C C . ASP A 1 186 ? -2.639 -1.458 13.582 1.00 97.75 186 ASP A C 1
ATOM 1493 O O . ASP A 1 186 ? -1.638 -0.856 13.189 1.00 97.75 186 ASP A O 1
ATOM 1497 N N . VAL A 1 187 ? -3.851 -1.212 13.086 1.00 97.31 187 VAL A N 1
ATOM 1498 C CA . VAL A 1 187 ? -4.123 -0.206 12.054 1.00 97.31 187 VAL A CA 1
ATOM 1499 C C . VAL A 1 187 ? -3.703 1.207 12.478 1.00 97.31 187 VAL A C 1
ATOM 1501 O O . VAL A 1 187 ? -3.357 2.023 11.624 1.00 97.31 187 VAL A O 1
ATOM 1504 N N . GLN A 1 188 ? -3.715 1.521 13.778 1.00 96.94 188 GLN A N 1
ATOM 1505 C CA . GLN A 1 188 ? -3.330 2.841 14.281 1.00 96.94 188 GLN A CA 1
ATOM 1506 C C . GLN A 1 188 ? -1.815 3.040 14.239 1.00 96.94 188 GLN A C 1
ATOM 1508 O O . GLN A 1 188 ? -1.362 4.149 13.959 1.00 96.94 188 GLN A O 1
ATOM 1513 N N . GLU A 1 189 ? -1.032 1.983 14.464 1.00 97.31 189 GLU A N 1
ATOM 1514 C CA . GLU A 1 189 ? 0.425 2.034 14.313 1.00 97.31 189 GLU A CA 1
ATOM 1515 C C . GLU A 1 189 ? 0.804 2.236 12.848 1.00 97.31 189 GLU A C 1
ATOM 1517 O O . GLU A 1 189 ? 1.569 3.148 12.537 1.00 97.31 189 GLU A O 1
ATOM 1522 N N . PHE A 1 190 ? 0.194 1.478 11.931 1.00 97.12 190 PHE A N 1
ATOM 1523 C CA . PHE A 1 190 ? 0.432 1.683 10.502 1.00 97.12 190 PHE A CA 1
ATOM 1524 C C . PHE A 1 190 ? -0.028 3.070 10.032 1.00 97.12 190 PHE A C 1
ATOM 1526 O O . PHE A 1 190 ? 0.676 3.741 9.282 1.00 97.12 190 PHE A O 1
ATOM 1533 N N . LYS A 1 191 ? -1.165 3.574 10.522 1.00 95.56 191 LYS A N 1
ATOM 1534 C CA . LYS A 1 191 ? -1.604 4.939 10.209 1.00 95.56 191 LYS A CA 1
ATOM 1535 C C . LYS A 1 191 ? -0.603 5.989 10.700 1.00 95.56 191 LYS A C 1
ATOM 1537 O O . LYS A 1 191 ? -0.271 6.901 9.946 1.00 95.56 191 LYS A O 1
ATOM 1542 N N . LYS A 1 192 ? -0.090 5.842 11.927 1.00 95.44 192 LYS A N 1
ATOM 1543 C CA . LYS A 1 192 ? 0.969 6.708 12.467 1.00 95.44 192 LYS A CA 1
ATOM 1544 C C . LYS A 1 192 ? 2.222 6.650 11.589 1.00 95.44 192 LYS A C 1
ATOM 1546 O O . LYS A 1 192 ? 2.851 7.682 11.386 1.00 95.44 192 LYS A O 1
ATOM 1551 N N . TYR A 1 193 ? 2.563 5.477 11.052 1.00 95.50 193 TYR A N 1
ATOM 1552 C CA . TYR A 1 193 ? 3.669 5.328 10.107 1.00 95.50 193 TYR A CA 1
ATOM 1553 C C . TYR A 1 193 ? 3.431 6.126 8.820 1.00 95.50 193 TYR A C 1
ATOM 1555 O O . TYR A 1 193 ? 4.275 6.929 8.431 1.00 95.50 193 TYR A O 1
ATOM 1563 N N . ILE A 1 194 ? 2.253 6.001 8.204 1.00 94.50 194 ILE A N 1
ATOM 1564 C CA . ILE A 1 194 ? 1.906 6.762 6.993 1.00 94.50 194 ILE A CA 1
ATOM 1565 C C . ILE A 1 194 ? 1.933 8.279 7.237 1.00 94.50 194 ILE A C 1
ATOM 1567 O O . ILE A 1 194 ? 2.372 9.037 6.373 1.00 94.50 194 ILE A O 1
ATOM 1571 N N . GLU A 1 195 ? 1.543 8.737 8.427 1.00 92.81 195 GLU A N 1
ATOM 1572 C CA . GLU A 1 195 ? 1.601 10.151 8.824 1.00 92.81 195 GLU A CA 1
ATOM 1573 C C . GLU A 1 195 ? 3.036 10.717 8.922 1.00 92.81 195 GLU A C 1
ATOM 1575 O O . GLU A 1 195 ? 3.194 11.936 9.009 1.00 92.81 195 GLU A O 1
ATOM 1580 N N . THR A 1 196 ? 4.080 9.877 8.869 1.00 91.19 196 THR A N 1
ATOM 1581 C CA . THR A 1 196 ? 5.483 10.334 8.808 1.00 91.19 196 THR A CA 1
ATOM 1582 C C . THR A 1 196 ? 5.892 10.852 7.424 1.00 91.19 196 THR A C 1
ATOM 1584 O O . THR A 1 196 ? 6.819 11.660 7.327 1.00 91.19 196 THR A O 1
ATOM 1587 N N . TYR A 1 197 ? 5.190 10.450 6.356 1.00 87.94 197 TYR A N 1
ATOM 1588 C CA . TYR A 1 197 ? 5.433 10.948 5.001 1.00 87.94 197 TYR A CA 1
ATOM 1589 C C . TYR A 1 197 ? 4.833 12.344 4.800 1.00 87.94 197 TYR A C 1
ATOM 1591 O O . TYR A 1 197 ? 3.828 12.720 5.411 1.00 87.94 197 TYR A O 1
ATOM 1599 N N . GLU A 1 198 ? 5.413 13.117 3.879 1.00 84.81 198 GLU A N 1
ATOM 1600 C CA . GLU A 1 198 ? 4.882 14.433 3.525 1.00 84.81 198 GLU A CA 1
ATOM 1601 C C . GLU A 1 198 ? 3.424 14.311 3.042 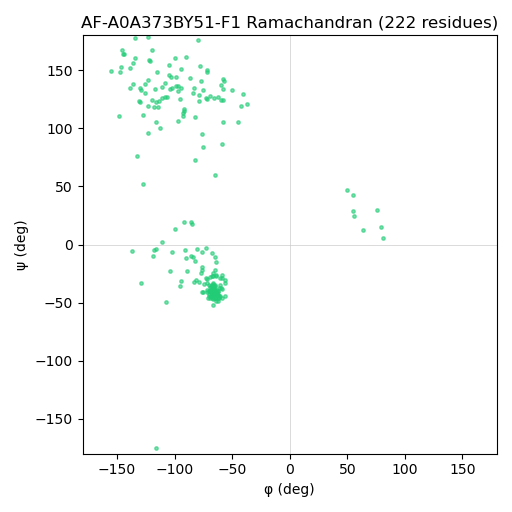1.00 84.81 198 GLU A C 1
ATOM 1603 O O . GLU A 1 198 ? 3.108 13.546 2.131 1.00 84.81 198 GLU A O 1
ATOM 1608 N N . ASN A 1 199 ? 2.513 15.054 3.681 1.00 82.81 199 ASN A N 1
ATOM 1609 C CA . ASN A 1 199 ? 1.065 14.997 3.433 1.00 82.81 199 ASN A CA 1
ATOM 1610 C C . ASN A 1 199 ? 0.440 13.594 3.577 1.00 82.81 199 ASN A C 1
ATOM 1612 O O . ASN A 1 199 ? -0.598 13.334 2.968 1.00 82.81 199 ASN A O 1
ATOM 1616 N N . ALA A 1 200 ? 1.054 12.695 4.356 1.00 77.00 200 ALA A N 1
ATOM 1617 C CA . ALA A 1 200 ? 0.612 11.308 4.512 1.00 77.00 200 ALA A CA 1
ATOM 1618 C C . ALA A 1 200 ? 0.476 10.553 3.171 1.00 77.00 200 ALA A C 1
ATOM 1620 O O . ALA A 1 200 ? -0.356 9.659 3.030 1.00 77.00 200 ALA A O 1
ATOM 1621 N N . THR A 1 201 ? 1.273 10.945 2.169 1.00 79.88 201 THR A N 1
ATOM 1622 C CA . THR A 1 201 ? 1.263 10.358 0.825 1.00 79.88 201 THR A CA 1
ATOM 1623 C C . THR A 1 201 ? 2.663 9.841 0.501 1.00 79.88 201 THR A C 1
ATOM 1625 O O . THR A 1 201 ? 3.521 10.616 0.069 1.00 79.88 201 THR A O 1
ATOM 1628 N N . PRO A 1 202 ? 2.930 8.545 0.715 1.00 82.62 202 PRO A N 1
ATOM 1629 C CA . PRO A 1 202 ? 4.190 7.942 0.311 1.00 82.62 202 PRO A CA 1
ATOM 1630 C C . PRO A 1 202 ? 4.406 8.105 -1.200 1.00 82.62 202 PRO A C 1
ATOM 1632 O O . PRO A 1 202 ? 3.502 7.860 -1.998 1.00 82.62 202 PRO A O 1
ATOM 1635 N N . GLY A 1 203 ? 5.610 8.515 -1.602 1.00 82.19 203 GLY A N 1
ATOM 1636 C CA . GLY A 1 203 ? 5.981 8.649 -3.019 1.00 82.19 203 GLY A CA 1
ATOM 1637 C C . GLY A 1 203 ? 6.279 7.317 -3.717 1.00 82.19 203 GLY A C 1
ATOM 1638 O O . GLY A 1 203 ? 6.489 7.302 -4.925 1.00 82.19 203 GLY A O 1
ATOM 1639 N N . MET A 1 204 ? 6.297 6.216 -2.961 1.00 89.19 204 MET A N 1
ATOM 1640 C CA . MET A 1 204 ? 6.608 4.862 -3.421 1.00 89.19 204 MET A CA 1
ATOM 1641 C C . MET A 1 204 ? 5.381 3.953 -3.277 1.00 89.19 204 MET A C 1
ATOM 1643 O O . MET A 1 204 ? 4.569 4.165 -2.368 1.00 89.19 204 MET A O 1
ATOM 1647 N N . PRO A 1 205 ? 5.216 2.949 -4.156 1.00 94.44 205 PRO A N 1
ATOM 1648 C CA . PRO A 1 205 ? 4.119 2.004 -4.042 1.00 94.44 205 PRO A CA 1
ATOM 1649 C C . PRO A 1 205 ? 4.335 1.045 -2.866 1.00 94.44 205 PRO A C 1
ATOM 1651 O O . PRO A 1 205 ? 5.461 0.682 -2.526 1.00 94.44 205 PRO A O 1
ATOM 1654 N N . PHE A 1 206 ? 3.225 0.592 -2.294 1.00 96.75 206 PHE A N 1
ATOM 1655 C CA . PHE A 1 206 ? 3.183 -0.537 -1.368 1.00 96.75 206 PHE A CA 1
ATOM 1656 C C . PHE A 1 206 ? 2.725 -1.793 -2.111 1.00 96.75 206 PHE A C 1
ATOM 1658 O O . PHE A 1 206 ? 2.103 -1.717 -3.175 1.00 96.75 206 PHE A O 1
ATOM 1665 N N . PHE A 1 207 ? 3.011 -2.952 -1.525 1.00 97.44 207 PHE A N 1
ATOM 1666 C CA . PHE A 1 207 ? 2.652 -4.260 -2.057 1.00 97.44 207 PHE A CA 1
ATOM 1667 C C . PHE A 1 207 ? 1.587 -4.912 -1.190 1.00 97.44 207 PHE A C 1
ATOM 1669 O O . PHE A 1 207 ? 1.679 -4.926 0.036 1.00 97.44 207 PHE A O 1
ATOM 1676 N N . PHE A 1 208 ? 0.578 -5.480 -1.837 1.00 98.06 208 PHE A N 1
ATOM 1677 C CA . PHE A 1 208 ? -0.626 -5.960 -1.181 1.00 98.06 208 PHE A CA 1
ATOM 1678 C C . PHE A 1 208 ? -0.900 -7.418 -1.521 1.00 98.06 208 PHE A C 1
ATOM 1680 O O . PHE A 1 208 ? -0.815 -7.819 -2.682 1.00 98.06 208 PHE A O 1
ATOM 1687 N N . GLN A 1 209 ? -1.303 -8.195 -0.518 1.00 97.56 209 GLN A N 1
ATOM 1688 C CA . GLN A 1 209 ? -1.998 -9.467 -0.730 1.00 97.56 209 GLN A CA 1
ATOM 1689 C C . GLN A 1 209 ? -3.464 -9.285 -0.361 1.00 97.56 209 GLN A C 1
ATOM 1691 O O . GLN A 1 209 ? -3.774 -8.797 0.728 1.00 97.56 209 GLN A O 1
ATOM 1696 N N . ILE A 1 210 ? -4.358 -9.644 -1.280 1.00 95.62 210 ILE A N 1
ATOM 1697 C CA . ILE A 1 210 ? -5.790 -9.351 -1.186 1.00 95.62 210 ILE A CA 1
ATOM 1698 C C . ILE A 1 210 ? -6.571 -10.638 -1.424 1.00 95.62 210 ILE A C 1
ATOM 1700 O O . ILE A 1 210 ? -6.314 -11.360 -2.387 1.00 95.62 210 ILE A O 1
ATOM 1704 N N . GLU A 1 211 ? -7.550 -10.896 -0.565 1.00 93.81 211 GLU A N 1
ATOM 1705 C CA . GLU A 1 211 ? -8.482 -12.016 -0.673 1.00 93.81 211 GLU A CA 1
ATOM 1706 C C . GLU A 1 211 ? -9.908 -11.485 -0.515 1.00 93.81 211 GLU A C 1
ATOM 1708 O O . GLU A 1 211 ? -10.223 -10.862 0.498 1.00 93.81 211 GLU A O 1
ATOM 1713 N N . ASP A 1 212 ? -10.775 -11.722 -1.503 1.00 90.50 212 ASP A N 1
ATOM 1714 C CA . ASP A 1 212 ? -12.187 -11.304 -1.473 1.00 90.50 212 ASP A CA 1
ATOM 1715 C C . ASP A 1 212 ? -12.389 -9.813 -1.091 1.00 90.50 212 ASP A C 1
ATOM 1717 O O . ASP A 1 212 ? -13.221 -9.469 -0.245 1.00 90.50 212 ASP A O 1
ATOM 1721 N N . ASP A 1 213 ? -11.605 -8.919 -1.709 1.00 89.50 213 ASP A N 1
ATOM 1722 C CA . ASP A 1 213 ? -11.547 -7.464 -1.450 1.00 89.50 213 ASP A CA 1
ATOM 1723 C C . ASP A 1 213 ? -11.065 -7.055 -0.043 1.00 89.50 213 ASP A C 1
ATOM 1725 O O . ASP A 1 213 ? -11.206 -5.891 0.356 1.00 89.50 213 ASP A O 1
ATOM 1729 N N . VAL A 1 214 ? -10.504 -7.992 0.724 1.00 96.25 214 VAL A N 1
ATOM 1730 C CA . VAL A 1 214 ? -9.919 -7.751 2.047 1.00 96.25 214 VAL A CA 1
ATOM 1731 C C . VAL A 1 214 ? -8.402 -7.865 1.966 1.00 96.25 214 VAL A C 1
ATOM 1733 O O . VAL A 1 214 ? -7.861 -8.868 1.497 1.00 96.25 214 VAL A O 1
ATOM 1736 N N . ILE A 1 215 ? -7.701 -6.841 2.445 1.00 97.94 215 ILE A N 1
ATOM 1737 C CA . ILE A 1 215 ? -6.241 -6.842 2.517 1.00 97.94 215 ILE A CA 1
ATOM 1738 C C . ILE A 1 215 ? -5.801 -7.798 3.629 1.00 97.94 215 ILE A C 1
ATOM 1740 O O . ILE A 1 215 ? -6.192 -7.658 4.790 1.00 97.94 215 ILE A O 1
ATOM 1744 N N . ARG A 1 216 ? -4.942 -8.751 3.276 1.00 98.25 216 ARG A N 1
ATOM 1745 C CA . ARG A 1 216 ? -4.271 -9.659 4.214 1.00 98.25 216 ARG A CA 1
ATOM 1746 C C . ARG A 1 216 ? -2.892 -9.159 4.610 1.00 98.25 216 ARG A C 1
ATOM 1748 O O . ARG A 1 216 ? -2.513 -9.308 5.767 1.00 98.25 216 ARG A O 1
ATOM 1755 N N . LEU A 1 217 ? -2.183 -8.534 3.673 1.00 98.38 217 LEU A N 1
ATOM 1756 C CA . LEU A 1 217 ? -0.852 -7.979 3.888 1.00 98.38 217 LEU A CA 1
ATOM 1757 C C . LEU A 1 217 ? -0.727 -6.626 3.193 1.00 98.38 217 LEU A C 1
ATOM 1759 O O . LEU A 1 217 ? -1.091 -6.508 2.023 1.00 98.38 217 LEU A O 1
ATOM 1763 N N . VAL A 1 218 ? -0.164 -5.655 3.905 1.00 98.19 218 VAL A N 1
ATOM 1764 C CA . VAL A 1 218 ? 0.455 -4.446 3.358 1.00 98.19 218 VAL A CA 1
ATOM 1765 C C . VAL A 1 218 ? 1.952 -4.552 3.609 1.00 98.19 218 VAL A C 1
ATOM 1767 O O . VAL A 1 218 ? 2.362 -4.770 4.746 1.00 98.19 218 VAL A O 1
ATOM 1770 N N . LEU A 1 219 ? 2.756 -4.408 2.563 1.00 97.62 219 LEU A N 1
ATOM 1771 C CA . LEU A 1 219 ? 4.203 -4.565 2.618 1.00 97.62 219 LEU A CA 1
ATOM 1772 C C . LEU A 1 219 ? 4.896 -3.372 1.955 1.00 97.62 219 LEU A C 1
ATOM 1774 O O . LEU A 1 219 ? 4.680 -3.103 0.772 1.00 97.62 219 LEU A O 1
ATOM 1778 N N . GLU A 1 220 ? 5.763 -2.692 2.694 1.00 95.81 220 GLU A N 1
ATOM 1779 C CA . GLU A 1 220 ? 6.814 -1.855 2.113 1.00 95.81 220 GLU A CA 1
ATOM 1780 C C . GLU A 1 220 ? 8.010 -2.742 1.768 1.00 95.81 220 GLU A C 1
ATOM 1782 O O . GLU A 1 220 ? 8.465 -3.528 2.600 1.00 95.81 220 GLU A O 1
ATOM 1787 N N . LYS A 1 221 ? 8.527 -2.631 0.543 1.00 89.50 221 LYS A N 1
ATOM 1788 C CA . LYS A 1 221 ? 9.774 -3.302 0.164 1.00 89.50 221 LYS A CA 1
ATOM 1789 C C . LYS A 1 221 ? 10.908 -2.272 0.168 1.00 89.50 221 LYS A C 1
ATOM 1791 O O . LYS A 1 221 ? 10.710 -1.182 -0.370 1.00 89.50 221 LYS A O 1
ATOM 1796 N N . PRO A 1 222 ? 12.083 -2.590 0.739 1.00 78.38 222 PRO A N 1
ATOM 1797 C CA . PRO A 1 222 ? 13.260 -1.754 0.569 1.00 78.38 222 PRO A CA 1
ATOM 1798 C C . PRO A 1 222 ? 13.674 -1.803 -0.901 1.00 78.38 222 PRO A C 1
ATOM 1800 O O . PRO A 1 222 ? 13.875 -2.885 -1.453 1.00 78.38 222 PRO A O 1
ATOM 1803 N N . PHE A 1 223 ? 13.804 -0.639 -1.523 1.00 69.50 223 PHE A N 1
ATOM 1804 C CA . PHE A 1 223 ? 14.398 -0.514 -2.849 1.00 69.50 223 PHE A CA 1
ATOM 1805 C C . PHE A 1 223 ? 15.814 0.035 -2.695 1.00 69.50 223 PHE A C 1
ATOM 1807 O O . PHE A 1 223 ? 16.047 0.922 -1.870 1.00 69.50 223 PHE A O 1
ATOM 1814 N N . ALA A 1 224 ? 16.748 -0.595 -3.406 1.00 50.41 224 ALA A N 1
ATOM 1815 C CA . ALA A 1 224 ? 18.182 -0.335 -3.332 1.00 50.41 224 ALA A CA 1
ATOM 1816 C C . ALA A 1 224 ? 18.596 0.854 -4.202 1.00 50.41 224 ALA A C 1
ATOM 1818 O O . ALA A 1 224 ? 17.948 1.053 -5.250 1.00 50.41 224 ALA A O 1
#

Radius of gyration: 40.04 Å; Cα contacts (8 Å, |Δi|>4): 248; chains: 1; bounding box: 126×79×46 Å

Foldseek 3Di:
DPPVVVVVVVVVVVVVVVVVVVVVVVVVPPPVVVVVVVVVVVVVVVVVVVVVVVVVVVCVVVVVVVVVVCVVVVVPPDPDDPPPPPPPDAAWDADPVRDIWWKWWFDDDDQWKTKTFTWHKAFPPNPVVCVVVVPDCVCQVLRIHTHRPDRDIDMFTEDLQAKEWDFPQPCPQPPDDPRDIDIDSDPVVVQVVCVVDDVSTDPGIWIFDDDPRYTNYTHDDDGD